Protein AF-A0AAV2SII0-F1 (afdb_monomer_lite)

Secondary structure (DSSP, 8-state):
--PPP-EEEEEEESS--TT-HHHHHHHHHHHHTTEEEEEEETT----TT--TTSEEEEESSS-EEE-S-HHHHHHHHHHTT-SEEEEESSSEEEEEEHHHHHHHHHHHT-SSHHHHHHHHHH-HHHHHHTTEEE-TT-SSEEEGGG-SS-S-SSEEEEEEGGGTEEEEEETTB--SEEE--TT-HHHHHHHHHHHHHHTTSEETTTEESSS---SS---PPPSS-EEEEEEE-S--TTHHHHHHHHHTS-TTTEEEEEEE-

pLDDT: mean 81.3, std 13.92, range [39.19, 97.62]

Radius of gyration: 23.69 Å; chains: 1; bounding box: 60×50×64 Å

Foldseek 3Di:
DDDFAAEEEEEEPEVDDPDDPLQVLQVLLCVVQRYHYDYDYHFQADCPPPDQRHKYKYWDHSQKGFQHHSVLLVVVCVVLVAQWEWADDLTTMIIHGSNLLVVLCVVVVHRGPVVSSVCCVPDPVSCVVSRYYYPPVCQAEDELAPDPDPPPQQWDWDAPVVVQAIFTDRVNHGHRMYGYDPPDPVSSVVSSVCSCRSSVCATPPPGGPPDPPDPDPPVDQDPAAAEEEAEAPDDDPCVVVVVVVVVPRDPVRYDYHYDYD

Sequence (261 aa):
SHSKAQATIITCLMDWMPGRVEEQRLRASANLNNFTIKVVHGTNATLEKINDRQIVMFLPRPEGLIQGSPQLLSNALQDRKADILLVVKKITVLVGYASSIRRAMLIGKMATLPELTLTLSTDAVLRNKVRAKFDRLNAIAFAFNQFSSIDNGGLEMISVEEKDRYEVRFSGQAPVLLLADPNNAHARALLLATSDYLTGEQRPVSGCQNCQQMTDLKVSKPKELLMIAFLILAPHPFLYATVEGIMGLNNKTTHIYIYNQ

Structure (mmCIF, N/CA/C/O backbone):
data_AF-A0AAV2SII0-F1
#
_entry.id   AF-A0AAV2SII0-F1
#
loop_
_atom_site.group_PDB
_atom_site.id
_atom_site.type_symbol
_atom_site.label_atom_id
_atom_site.label_alt_id
_atom_site.label_comp_id
_atom_site.label_asym_id
_atom_site.label_entity_id
_atom_site.label_seq_id
_atom_site.pdbx_PDB_ins_code
_atom_site.Cartn_x
_atom_site.Cartn_y
_atom_site.Cartn_z
_atom_site.occupancy
_atom_site.B_iso_or_equiv
_atom_site.auth_seq_id
_atom_site.auth_comp_id
_atom_site.auth_asym_id
_atom_site.auth_atom_id
_atom_site.pdbx_PDB_model_num
ATOM 1 N N . SER A 1 1 ? -13.080 26.774 4.691 1.00 39.19 1 SER A N 1
ATOM 2 C CA . SER A 1 1 ? -11.846 26.152 4.174 1.00 39.19 1 SER A CA 1
ATOM 3 C C . SER A 1 1 ? -11.780 24.717 4.682 1.00 39.19 1 SER 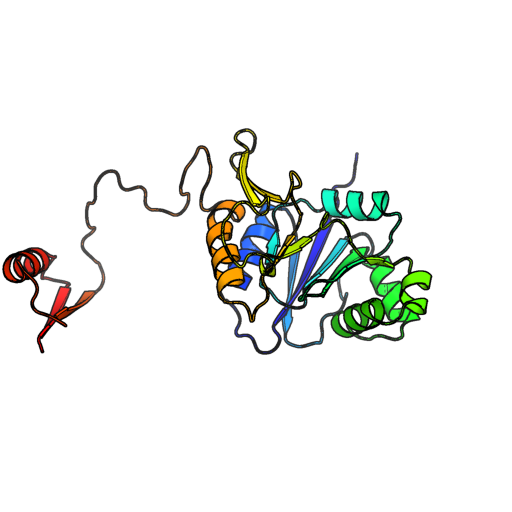A C 1
ATOM 5 O O . SER A 1 1 ? -11.778 24.500 5.887 1.00 39.19 1 SER A O 1
ATOM 7 N N . HIS A 1 2 ? -11.818 23.713 3.802 1.00 41.94 2 HIS A N 1
ATOM 8 C CA . HIS A 1 2 ? -11.664 22.322 4.239 1.00 41.94 2 HIS A CA 1
ATOM 9 C C . HIS A 1 2 ? -10.182 22.051 4.507 1.00 41.94 2 HIS A C 1
ATOM 11 O O . HIS A 1 2 ? -9.357 22.125 3.598 1.00 41.94 2 HIS A O 1
ATOM 17 N N . SER A 1 3 ? -9.840 21.790 5.769 1.00 51.78 3 SER A N 1
ATOM 18 C CA . SER A 1 3 ? -8.523 21.283 6.157 1.00 51.78 3 SER A CA 1
ATOM 19 C C . SER A 1 3 ? -8.213 20.042 5.320 1.00 51.78 3 SER A C 1
ATOM 21 O O . SER A 1 3 ? -8.925 19.047 5.441 1.00 51.78 3 SER A O 1
ATOM 23 N N . LYS A 1 4 ? -7.167 20.085 4.484 1.00 73.44 4 LYS A N 1
ATOM 24 C CA . LYS A 1 4 ? -6.707 18.909 3.730 1.00 73.44 4 LYS A CA 1
ATOM 25 C C . LYS A 1 4 ? -6.423 17.770 4.716 1.00 73.44 4 LYS A C 1
ATOM 27 O O . LYS A 1 4 ? -5.704 17.979 5.694 1.00 73.44 4 LYS A O 1
ATOM 32 N N . ALA A 1 5 ? -7.002 16.592 4.483 1.00 77.94 5 ALA A N 1
ATOM 33 C CA . ALA A 1 5 ? -6.701 15.409 5.280 1.00 77.94 5 ALA A CA 1
ATOM 34 C C . ALA A 1 5 ? -5.200 15.090 5.177 1.00 77.94 5 ALA A C 1
ATOM 36 O O . ALA A 1 5 ? -4.640 15.064 4.083 1.00 77.94 5 ALA A O 1
ATOM 37 N N . GLN A 1 6 ? -4.553 14.864 6.318 1.00 90.75 6 GLN A N 1
ATOM 38 C CA . GLN A 1 6 ? -3.156 14.443 6.400 1.00 90.75 6 GLN A CA 1
ATOM 39 C C . GLN A 1 6 ? -3.105 12.971 6.797 1.00 90.75 6 GLN A C 1
ATOM 41 O O . GLN A 1 6 ? -3.840 12.555 7.700 1.00 90.75 6 GLN A O 1
ATOM 46 N N . ALA A 1 7 ? -2.227 12.200 6.155 1.00 93.25 7 ALA A N 1
ATOM 47 C CA . ALA A 1 7 ? -2.034 10.798 6.483 1.00 93.25 7 ALA A CA 1
ATOM 48 C C . ALA A 1 7 ? -0.556 10.423 6.622 1.00 93.25 7 ALA A C 1
ATOM 50 O O . ALA A 1 7 ? 0.298 10.898 5.871 1.00 93.25 7 ALA A O 1
ATOM 51 N N . THR A 1 8 ? -0.286 9.534 7.575 1.00 95.44 8 THR A N 1
ATOM 52 C CA . THR A 1 8 ? 1.035 8.966 7.838 1.00 95.44 8 THR A CA 1
ATOM 53 C C . THR A 1 8 ? 0.985 7.455 7.656 1.00 95.44 8 THR A C 1
ATOM 55 O O . THR A 1 8 ? 0.178 6.767 8.281 1.00 95.44 8 THR A O 1
ATOM 58 N N . ILE A 1 9 ? 1.871 6.931 6.821 1.00 94.81 9 ILE A N 1
ATOM 59 C CA . ILE A 1 9 ? 2.133 5.503 6.687 1.00 94.81 9 ILE A CA 1
ATOM 60 C C . ILE A 1 9 ? 3.215 5.115 7.686 1.00 94.81 9 ILE A C 1
ATOM 62 O O . ILE A 1 9 ? 4.280 5.730 7.727 1.00 94.81 9 ILE A O 1
ATOM 66 N N . ILE A 1 10 ? 2.954 4.081 8.476 1.00 93.56 10 ILE A N 1
ATOM 67 C CA . ILE A 1 10 ? 3.947 3.457 9.345 1.00 93.56 10 ILE A CA 1
ATOM 68 C C . ILE A 1 10 ? 4.191 2.059 8.805 1.00 93.56 10 ILE A C 1
ATOM 70 O O . ILE A 1 10 ? 3.259 1.259 8.770 1.00 93.56 10 ILE A O 1
ATOM 74 N N . THR A 1 11 ? 5.424 1.771 8.395 1.00 90.12 11 THR A N 1
ATOM 75 C CA . THR A 1 11 ? 5.809 0.431 7.938 1.00 90.12 11 THR A CA 1
ATOM 76 C C . THR A 1 11 ? 6.938 -0.151 8.767 1.00 90.12 11 THR A C 1
ATOM 78 O O . THR A 1 11 ? 7.854 0.571 9.166 1.00 90.12 11 THR A O 1
ATOM 81 N N . CYS A 1 12 ? 6.874 -1.456 9.021 1.00 83.88 12 CYS A N 1
ATOM 82 C CA . CYS A 1 12 ? 7.928 -2.197 9.706 1.00 83.88 12 CYS A CA 1
ATOM 83 C C . CYS A 1 12 ? 8.929 -2.797 8.708 1.00 83.88 12 CYS A C 1
ATOM 85 O O . CYS A 1 12 ? 8.540 -3.369 7.690 1.00 83.88 12 CYS A O 1
ATOM 87 N N . LEU A 1 13 ? 10.218 -2.714 9.038 1.00 73.81 13 LEU A N 1
ATOM 88 C CA . LEU A 1 13 ? 11.281 -3.544 8.472 1.00 73.81 13 LEU A CA 1
ATOM 89 C C . LEU A 1 13 ? 11.560 -4.674 9.467 1.00 73.81 13 LEU A C 1
ATOM 91 O O . LEU A 1 13 ? 12.476 -4.585 10.287 1.00 73.81 13 LEU A O 1
ATOM 95 N N . MET A 1 14 ? 10.715 -5.703 9.458 1.00 62.97 14 MET A N 1
ATOM 96 C CA . MET A 1 14 ? 11.021 -6.953 10.155 1.00 62.97 14 MET A CA 1
ATOM 97 C C . MET A 1 14 ? 11.974 -7.764 9.274 1.00 62.97 14 MET A C 1
ATOM 99 O O . MET A 1 14 ? 11.616 -8.106 8.150 1.00 62.97 14 MET A O 1
ATOM 103 N N . ASP A 1 15 ? 13.190 -8.014 9.765 1.00 59.97 15 ASP A N 1
ATOM 104 C CA . ASP A 1 15 ? 14.211 -8.855 9.118 1.00 59.97 15 ASP A CA 1
ATOM 105 C C . ASP A 1 15 ? 14.661 -8.390 7.717 1.00 59.97 15 ASP A C 1
ATOM 107 O O . ASP A 1 15 ? 15.162 -9.177 6.914 1.00 59.97 15 ASP A O 1
ATOM 111 N N . TRP A 1 16 ? 14.476 -7.103 7.399 1.00 63.66 16 TRP A N 1
ATOM 112 C CA . TRP A 1 16 ? 14.757 -6.532 6.078 1.00 63.66 16 TRP A CA 1
ATOM 113 C C . TRP A 1 16 ? 15.856 -5.472 6.112 1.00 63.66 16 TRP A C 1
ATOM 115 O O . TRP A 1 16 ? 15.855 -4.575 6.958 1.00 63.66 16 TRP A O 1
ATOM 125 N N . MET A 1 17 ? 16.768 -5.550 5.137 1.00 57.06 17 MET A N 1
ATOM 126 C CA . MET A 1 17 ? 17.767 -4.509 4.899 1.00 57.06 17 MET A CA 1
ATOM 127 C C . MET A 1 17 ? 17.091 -3.241 4.344 1.00 57.06 17 MET A C 1
ATOM 129 O O . MET A 1 17 ? 16.276 -3.352 3.422 1.00 57.06 17 MET A O 1
ATOM 133 N N . PRO A 1 18 ? 17.425 -2.047 4.865 1.00 62.25 18 PRO A N 1
ATOM 134 C CA . PRO A 1 18 ? 16.962 -0.771 4.323 1.00 62.25 18 PRO A CA 1
ATOM 135 C C . PRO A 1 18 ? 17.283 -0.593 2.841 1.00 62.25 18 PRO A C 1
ATOM 137 O O . PRO A 1 18 ? 18.321 -1.054 2.365 1.00 62.25 18 PRO A O 1
ATOM 140 N N . GLY A 1 19 ? 16.429 0.147 2.132 1.00 63.78 19 GLY A N 1
ATOM 141 C CA . GLY A 1 19 ? 16.737 0.620 0.781 1.00 63.78 19 GLY A CA 1
ATOM 142 C C . GLY A 1 19 ? 16.419 -0.367 -0.339 1.00 63.78 19 GLY A C 1
ATOM 143 O O . GLY A 1 19 ? 16.846 -0.148 -1.470 1.00 63.78 19 GLY A O 1
ATOM 144 N N . ARG A 1 20 ? 15.644 -1.420 -0.066 1.00 77.00 20 ARG A N 1
ATOM 145 C CA . ARG A 1 20 ? 15.108 -2.291 -1.120 1.00 77.00 20 ARG A CA 1
ATOM 146 C C . ARG A 1 20 ? 14.149 -1.540 -2.037 1.00 77.00 20 ARG A C 1
ATOM 148 O O . ARG A 1 20 ? 13.494 -0.582 -1.625 1.00 77.00 20 ARG A O 1
ATOM 155 N N . VAL A 1 21 ? 14.044 -2.023 -3.273 1.00 84.50 21 VAL A N 1
ATOM 156 C CA . VAL A 1 21 ? 13.219 -1.408 -4.319 1.00 84.50 21 VAL A CA 1
ATOM 157 C C . VAL A 1 21 ? 11.784 -1.213 -3.832 1.00 84.50 21 VAL A C 1
ATOM 159 O O . VAL A 1 21 ? 11.247 -0.126 -3.984 1.00 84.50 21 VAL A O 1
ATOM 162 N N . GLU A 1 22 ? 11.182 -2.188 -3.152 1.00 85.81 22 GLU A N 1
ATOM 163 C CA . GLU A 1 22 ? 9.800 -2.083 -2.665 1.00 85.81 22 GLU A CA 1
ATOM 164 C C . GLU A 1 22 ? 9.597 -0.922 -1.671 1.00 85.81 22 GLU A C 1
ATOM 166 O O . GLU A 1 22 ? 8.632 -0.170 -1.793 1.00 85.81 22 GLU A O 1
ATOM 171 N N . GLU A 1 23 ? 10.540 -0.703 -0.746 1.00 87.56 23 GLU A N 1
ATOM 172 C CA . GLU A 1 23 ? 10.504 0.444 0.173 1.00 87.56 23 GLU A CA 1
ATOM 173 C C . GLU A 1 23 ? 10.625 1.768 -0.590 1.00 87.56 23 GLU A C 1
ATOM 175 O O . GLU A 1 23 ? 9.887 2.719 -0.320 1.00 87.56 23 GLU A O 1
ATOM 180 N N . GLN A 1 24 ? 11.541 1.835 -1.559 1.00 88.44 24 GLN A N 1
ATOM 181 C CA . GLN A 1 24 ? 11.735 3.028 -2.383 1.00 88.44 24 GLN A CA 1
ATOM 182 C C . GLN A 1 24 ? 10.482 3.347 -3.209 1.00 88.44 24 GLN A C 1
ATOM 184 O O . GLN A 1 24 ? 10.067 4.505 -3.265 1.00 88.44 24 GLN A O 1
ATOM 189 N N . ARG A 1 25 ? 9.829 2.330 -3.784 1.00 90.31 25 ARG A N 1
ATOM 190 C CA . ARG A 1 25 ? 8.586 2.486 -4.553 1.00 90.31 25 ARG A CA 1
ATOM 191 C C . ARG A 1 25 ? 7.404 2.893 -3.671 1.00 90.31 25 ARG A C 1
ATOM 193 O O . ARG A 1 25 ? 6.636 3.780 -4.054 1.00 90.31 25 ARG A O 1
ATOM 200 N N . LEU A 1 26 ? 7.290 2.338 -2.461 1.00 91.94 26 LEU A N 1
ATOM 201 C CA . LEU A 1 26 ? 6.313 2.801 -1.470 1.00 91.94 26 LEU A CA 1
ATOM 202 C C . LEU A 1 26 ? 6.555 4.276 -1.120 1.00 91.94 26 LEU A C 1
ATOM 204 O O . LEU A 1 26 ? 5.615 5.067 -1.124 1.00 91.94 26 LEU A O 1
ATOM 208 N N . ARG A 1 27 ? 7.814 4.673 -0.880 1.00 91.94 27 ARG A N 1
ATOM 209 C CA . ARG A 1 27 ? 8.187 6.072 -0.610 1.00 91.94 27 ARG A CA 1
ATOM 210 C C . ARG A 1 27 ? 7.838 7.012 -1.750 1.00 91.94 27 ARG A C 1
ATOM 212 O O . ARG A 1 27 ? 7.200 8.035 -1.508 1.00 91.94 27 ARG A O 1
ATOM 219 N N . ALA A 1 28 ? 8.221 6.663 -2.971 1.00 90.38 28 ALA A N 1
ATOM 220 C CA . ALA A 1 28 ? 7.950 7.475 -4.149 1.00 90.38 28 ALA A CA 1
ATOM 221 C C . ALA A 1 28 ? 6.438 7.658 -4.371 1.00 90.38 28 ALA A C 1
ATOM 223 O O . ALA A 1 28 ? 5.962 8.789 -4.473 1.00 90.38 28 ALA A O 1
ATOM 224 N N . SER A 1 29 ? 5.671 6.563 -4.350 1.00 93.25 29 SER A N 1
ATOM 225 C CA . SER A 1 29 ? 4.218 6.600 -4.565 1.00 93.25 29 SER A CA 1
ATOM 226 C C . SER A 1 29 ? 3.464 7.331 -3.443 1.00 93.25 29 SER A C 1
ATOM 228 O O . SER A 1 29 ? 2.546 8.110 -3.704 1.00 93.25 29 SER A O 1
ATOM 230 N N . ALA A 1 30 ? 3.879 7.167 -2.186 1.00 93.31 30 ALA A N 1
ATOM 231 C CA . ALA A 1 30 ? 3.311 7.888 -1.049 1.00 93.31 30 ALA A CA 1
ATOM 232 C C . ALA A 1 30 ? 3.596 9.395 -1.100 1.00 93.31 30 ALA A C 1
ATOM 234 O O . ALA A 1 30 ? 2.678 10.190 -0.886 1.00 93.31 30 ALA A O 1
ATOM 235 N N . ASN A 1 31 ? 4.831 9.791 -1.424 1.00 91.38 31 ASN A N 1
ATOM 236 C CA . ASN A 1 31 ? 5.202 11.198 -1.566 1.00 91.38 31 ASN A CA 1
ATOM 237 C C . ASN A 1 31 ? 4.385 11.869 -2.678 1.00 91.38 31 ASN A C 1
ATOM 239 O O . ASN A 1 31 ? 3.827 12.945 -2.458 1.00 91.38 31 ASN A O 1
ATOM 243 N N . LEU A 1 32 ? 4.240 11.201 -3.830 1.00 89.75 32 LEU A N 1
ATOM 244 C CA . LEU A 1 32 ? 3.413 11.682 -4.943 1.00 89.75 32 LEU A CA 1
ATOM 245 C C . LEU A 1 32 ? 1.950 11.911 -4.521 1.00 89.75 32 LEU A C 1
ATOM 247 O O . LEU A 1 32 ? 1.297 12.842 -4.988 1.00 89.75 32 LEU A O 1
ATOM 251 N N . ASN A 1 33 ? 1.447 11.094 -3.593 1.00 90.69 33 ASN A N 1
ATOM 252 C CA . ASN A 1 33 ? 0.071 11.145 -3.104 1.00 90.69 33 ASN A CA 1
ATOM 253 C C . ASN A 1 33 ? -0.099 11.881 -1.759 1.00 90.69 33 ASN A C 1
ATOM 255 O O . ASN A 1 33 ? -1.168 11.803 -1.154 1.00 90.69 33 ASN A O 1
ATOM 259 N N . ASN A 1 34 ? 0.896 12.664 -1.321 1.00 92.62 34 ASN A N 1
ATOM 260 C CA . ASN A 1 34 ? 0.868 13.484 -0.098 1.00 92.62 34 ASN A CA 1
ATOM 261 C C . ASN A 1 34 ? 0.723 12.693 1.217 1.00 92.62 34 ASN A C 1
ATOM 263 O O . ASN A 1 34 ? 0.038 13.131 2.148 1.00 92.62 34 ASN A O 1
ATOM 267 N N . PHE A 1 35 ? 1.372 11.535 1.306 1.00 93.69 35 PHE A N 1
ATOM 268 C CA . PHE A 1 35 ? 1.530 10.784 2.550 1.00 93.69 35 PHE A CA 1
ATOM 269 C C . PHE A 1 35 ? 2.916 11.016 3.151 1.00 93.69 35 PHE A C 1
ATOM 271 O O . PHE A 1 35 ? 3.917 11.038 2.440 1.00 93.69 35 PHE A O 1
ATOM 278 N N . THR A 1 36 ? 2.986 11.099 4.477 1.00 94.00 36 THR A N 1
ATOM 279 C CA . THR A 1 36 ? 4.259 11.012 5.206 1.00 94.00 36 THR A CA 1
ATOM 280 C C . THR A 1 36 ? 4.571 9.546 5.488 1.00 94.00 36 THR A C 1
ATOM 282 O O . THR A 1 36 ? 3.695 8.824 5.953 1.00 94.00 36 THR A O 1
ATOM 285 N N . ILE A 1 37 ? 5.808 9.088 5.280 1.00 91.81 37 ILE A N 1
ATOM 286 C CA . ILE A 1 37 ? 6.226 7.726 5.655 1.00 91.81 37 ILE A CA 1
ATOM 287 C C . ILE A 1 37 ? 7.156 7.743 6.863 1.00 91.81 37 ILE A C 1
ATOM 289 O O . ILE A 1 37 ? 8.184 8.420 6.871 1.00 91.81 37 ILE A O 1
ATOM 293 N N . LYS A 1 38 ? 6.828 6.906 7.847 1.00 91.44 38 LYS A N 1
ATOM 294 C CA . LYS A 1 38 ? 7.684 6.534 8.971 1.00 91.44 38 LYS A CA 1
ATOM 295 C C . LYS A 1 38 ? 8.035 5.053 8.841 1.00 91.44 38 LYS A C 1
ATOM 297 O O . LYS A 1 38 ? 7.168 4.190 8.943 1.00 91.44 38 LYS A O 1
ATOM 302 N N . VAL A 1 39 ? 9.312 4.763 8.630 1.00 87.06 39 VAL A N 1
ATOM 303 C CA . VAL A 1 39 ? 9.822 3.388 8.634 1.00 87.06 39 VAL A CA 1
ATOM 304 C C . VAL A 1 39 ? 10.352 3.071 10.025 1.00 87.06 39 VAL A C 1
ATOM 306 O O . VAL A 1 39 ? 11.094 3.866 10.601 1.00 87.06 39 VAL A O 1
ATOM 309 N N . VAL A 1 40 ? 9.929 1.939 10.580 1.00 87.62 40 VAL A N 1
ATOM 310 C CA . VAL A 1 40 ? 10.320 1.470 11.913 1.00 87.62 40 VAL A CA 1
ATOM 311 C C . VAL A 1 40 ? 11.035 0.133 11.778 1.00 87.62 40 VAL A C 1
ATOM 313 O O . VAL A 1 40 ? 10.601 -0.737 11.029 1.00 87.62 40 VAL A O 1
ATOM 316 N N . HIS A 1 41 ? 12.127 -0.045 12.513 1.00 78.12 41 HIS A N 1
ATOM 317 C CA . HIS A 1 41 ? 12.851 -1.311 12.552 1.00 78.12 41 HIS A CA 1
ATOM 318 C C . HIS A 1 41 ? 12.235 -2.262 13.581 1.00 78.12 41 HIS A C 1
ATOM 320 O O . HIS A 1 41 ? 11.939 -1.861 14.710 1.00 78.12 41 HIS A O 1
ATOM 326 N N . GLY A 1 42 ? 12.053 -3.525 13.187 1.00 76.31 42 GLY A N 1
ATOM 327 C CA . GLY A 1 42 ? 11.458 -4.554 14.039 1.00 76.31 42 GLY A CA 1
ATOM 328 C C . GLY A 1 42 ? 9.966 -4.339 14.319 1.00 76.31 42 GLY A C 1
ATOM 329 O O . GLY A 1 42 ? 9.234 -3.749 13.523 1.00 76.31 42 GLY A O 1
ATOM 330 N N . THR A 1 43 ? 9.506 -4.839 15.466 1.00 77.69 43 THR A N 1
ATOM 331 C CA . THR A 1 43 ? 8.085 -4.865 15.866 1.00 77.69 43 THR A CA 1
ATOM 332 C C . THR A 1 43 ? 7.639 -3.639 16.670 1.00 77.69 43 THR A C 1
ATOM 334 O O . THR A 1 43 ? 6.477 -3.539 17.055 1.00 77.69 43 THR A O 1
ATOM 337 N N . ASN A 1 44 ? 8.521 -2.664 16.898 1.00 84.12 44 ASN A N 1
ATOM 338 C CA . ASN A 1 44 ? 8.288 -1.541 17.816 1.00 84.12 44 ASN A CA 1
ATOM 339 C C . ASN A 1 44 ? 7.542 -0.358 17.170 1.00 84.12 44 ASN A C 1
ATOM 341 O O . ASN A 1 44 ? 7.778 0.802 17.507 1.00 84.12 44 ASN A O 1
ATOM 345 N N . ALA A 1 45 ? 6.660 -0.615 16.203 1.00 88.00 45 ALA A N 1
ATOM 346 C CA . ALA A 1 45 ? 5.892 0.449 15.566 1.00 88.00 45 ALA A CA 1
ATOM 347 C C . ALA A 1 45 ? 4.842 1.021 16.532 1.00 88.00 45 ALA A C 1
ATOM 349 O O . ALA A 1 45 ? 3.898 0.336 16.924 1.00 88.00 45 ALA A O 1
ATOM 350 N N . THR A 1 46 ? 5.001 2.299 16.883 1.00 91.12 46 THR A N 1
ATOM 351 C CA . THR A 1 46 ? 4.117 3.056 17.782 1.00 91.12 46 THR A CA 1
ATOM 352 C C . THR A 1 46 ? 3.657 4.373 17.149 1.00 91.12 46 THR A C 1
ATOM 354 O O . THR A 1 46 ? 4.204 4.849 16.148 1.00 91.12 46 THR A O 1
ATOM 357 N N . LEU A 1 47 ? 2.660 5.007 17.774 1.00 91.06 47 LEU A N 1
ATOM 358 C CA . LEU A 1 47 ? 2.108 6.303 17.358 1.00 91.06 47 LEU A CA 1
ATOM 359 C C . LEU A 1 47 ? 2.864 7.515 17.923 1.00 91.06 47 LEU A C 1
ATOM 361 O O . LEU A 1 47 ? 2.344 8.632 17.922 1.00 91.06 47 LEU A O 1
ATOM 365 N N . GLU A 1 48 ? 4.076 7.346 18.446 1.00 88.06 48 GLU A N 1
ATOM 366 C CA . GLU A 1 48 ? 4.848 8.475 18.971 1.00 88.06 48 GLU A CA 1
ATOM 367 C C . GLU A 1 48 ? 5.059 9.567 17.914 1.00 88.06 48 GLU A C 1
ATOM 369 O O . GLU A 1 48 ? 5.451 9.280 16.776 1.00 88.06 48 GLU A O 1
ATOM 374 N N . LYS A 1 49 ? 4.826 10.822 18.328 1.00 86.69 49 LYS A N 1
ATOM 375 C CA . LYS A 1 49 ? 4.963 12.046 17.517 1.00 86.69 49 LYS A CA 1
ATOM 376 C C . LYS A 1 49 ? 4.002 12.154 16.320 1.00 86.69 49 LYS A C 1
ATOM 378 O O . LYS A 1 49 ? 4.259 12.924 15.402 1.00 86.69 49 LYS A O 1
ATOM 383 N N . ILE A 1 50 ? 2.887 11.420 16.334 1.00 90.75 50 ILE A N 1
ATOM 384 C CA . ILE A 1 50 ? 1.81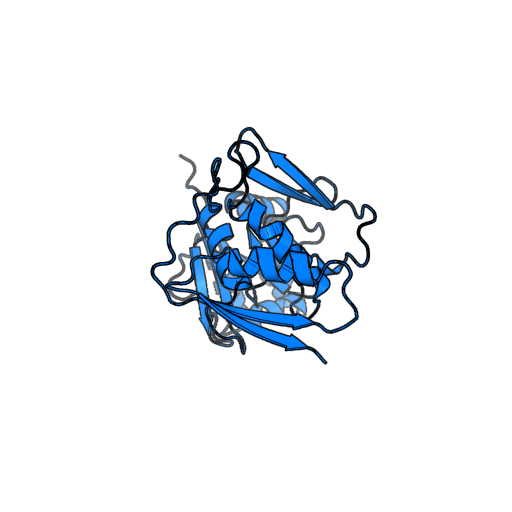8 11.531 15.328 1.00 90.75 50 ILE A CA 1
ATOM 385 C C . ILE A 1 50 ? 0.634 12.304 15.910 1.00 90.75 50 ILE A C 1
ATOM 387 O O . ILE A 1 50 ? 0.169 11.991 17.009 1.00 90.75 50 ILE A O 1
ATOM 391 N N . ASN A 1 51 ? 0.149 13.308 15.177 1.00 92.88 51 ASN A N 1
ATOM 392 C CA . ASN A 1 51 ? -0.978 14.136 15.606 1.00 92.88 51 ASN A CA 1
ATOM 393 C C . ASN A 1 51 ? -2.285 13.328 15.579 1.00 92.88 51 ASN A C 1
ATOM 395 O O . ASN A 1 51 ? -2.582 12.644 14.604 1.00 92.88 51 ASN A O 1
ATOM 399 N N . ASP A 1 52 ? -3.094 13.467 16.625 1.00 91.06 52 ASP A N 1
ATOM 400 C CA . ASP A 1 52 ? -4.347 12.739 16.840 1.00 91.06 52 ASP A CA 1
ATOM 401 C C . ASP A 1 52 ? -5.402 12.888 15.730 1.00 91.06 52 ASP A C 1
ATOM 403 O O . ASP A 1 52 ? -6.267 12.014 15.591 1.00 91.06 52 ASP A O 1
ATOM 407 N N . ARG A 1 53 ? -5.333 13.968 14.939 1.00 88.62 53 ARG A N 1
ATOM 408 C CA . ARG A 1 53 ? -6.223 14.226 13.792 1.00 88.62 53 ARG A CA 1
ATOM 409 C C . ARG A 1 53 ? -5.741 13.597 12.482 1.00 88.62 53 ARG A C 1
ATOM 411 O O . ARG A 1 53 ? -6.500 13.580 11.516 1.00 88.62 53 ARG A O 1
ATOM 418 N N . GLN A 1 54 ? -4.500 13.115 12.421 1.00 93.88 54 GLN A N 1
ATOM 419 C CA . GLN A 1 54 ? -3.962 12.479 11.219 1.00 93.88 54 GLN A CA 1
ATOM 420 C C . GLN A 1 54 ? -4.534 11.072 11.050 1.00 93.88 54 GLN A C 1
ATOM 422 O O . GLN A 1 54 ? -4.756 10.348 12.024 1.00 93.88 54 GLN A O 1
ATOM 427 N N . ILE A 1 55 ? -4.745 10.680 9.797 1.00 96.06 55 ILE A N 1
ATOM 428 C CA . ILE A 1 55 ? -5.024 9.289 9.450 1.00 96.06 55 ILE A CA 1
ATOM 429 C C . ILE A 1 55 ? -3.701 8.529 9.498 1.00 96.06 55 ILE A C 1
ATOM 431 O O . ILE A 1 55 ? -2.681 8.995 8.999 1.00 96.06 55 ILE A O 1
ATOM 435 N N . VAL A 1 56 ? -3.706 7.351 10.095 1.00 96.88 56 VAL A N 1
ATOM 436 C CA . VAL A 1 56 ? -2.560 6.453 10.129 1.00 96.88 56 VAL A CA 1
ATOM 437 C C . VAL A 1 56 ? -2.909 5.203 9.353 1.00 96.88 56 VAL A C 1
ATOM 439 O O . VAL A 1 56 ? -3.972 4.621 9.558 1.00 96.88 56 VAL A O 1
ATOM 442 N N . MET A 1 57 ? -1.997 4.798 8.477 1.00 95.88 57 MET A N 1
ATOM 443 C CA . MET A 1 57 ? -2.011 3.507 7.806 1.00 95.88 57 MET A CA 1
ATOM 444 C C . MET A 1 57 ? -0.807 2.711 8.300 1.00 95.88 57 MET A C 1
ATOM 446 O O . MET A 1 57 ? 0.335 3.062 8.014 1.00 95.88 57 MET A O 1
ATOM 450 N N . PHE A 1 58 ? -1.052 1.657 9.066 1.00 95.06 58 PHE A N 1
ATOM 451 C CA . PHE A 1 58 ? -0.019 0.717 9.464 1.00 95.06 58 PHE A CA 1
ATOM 452 C C . PHE A 1 58 ? 0.065 -0.417 8.441 1.00 95.06 58 PHE A C 1
ATOM 454 O O . PHE A 1 58 ? -0.888 -1.186 8.283 1.00 95.06 58 PHE A O 1
ATOM 461 N N . LEU A 1 59 ? 1.215 -0.516 7.774 1.00 91.56 59 LEU A N 1
ATOM 462 C CA . LEU A 1 59 ? 1.579 -1.655 6.943 1.00 91.56 59 LEU A CA 1
ATOM 463 C C . LEU A 1 59 ? 2.615 -2.503 7.688 1.00 91.56 59 LEU A C 1
ATOM 465 O O . LEU A 1 59 ? 3.662 -1.994 8.075 1.00 91.56 59 LEU A O 1
ATOM 469 N N . PRO A 1 60 ? 2.395 -3.810 7.872 1.00 86.19 60 PRO A N 1
ATOM 470 C CA . PRO A 1 60 ? 3.388 -4.649 8.533 1.00 86.19 60 PRO A CA 1
ATOM 471 C C . PRO A 1 60 ? 4.661 -4.838 7.692 1.00 86.19 60 PRO A C 1
ATOM 473 O O . PRO A 1 60 ? 5.668 -5.279 8.238 1.00 86.19 60 PRO A O 1
ATOM 476 N N . ARG A 1 61 ? 4.624 -4.533 6.385 1.00 83.88 61 ARG A N 1
ATOM 477 C CA . ARG A 1 61 ? 5.749 -4.661 5.450 1.00 83.88 61 ARG A CA 1
ATOM 478 C C . ARG A 1 61 ? 5.679 -3.620 4.315 1.00 83.88 61 ARG A C 1
ATOM 480 O O . ARG A 1 61 ? 4.581 -3.118 4.056 1.00 83.88 61 ARG A O 1
ATOM 487 N N . PRO A 1 62 ? 6.803 -3.300 3.639 1.00 84.12 62 PRO A N 1
ATOM 488 C CA . PRO A 1 62 ? 6.860 -2.218 2.657 1.00 84.12 62 PRO A CA 1
ATOM 489 C C . PRO A 1 62 ? 6.320 -2.571 1.260 1.00 84.12 62 PRO A C 1
ATOM 491 O O . PRO A 1 62 ? 6.287 -1.682 0.415 1.00 84.12 62 PRO A O 1
ATOM 494 N N . GLU A 1 63 ? 5.906 -3.813 0.980 1.00 86.00 63 GLU A N 1
ATOM 495 C CA . GLU A 1 63 ? 5.373 -4.241 -0.328 1.00 86.00 63 GLU A CA 1
ATOM 496 C C . GLU A 1 63 ? 3.960 -3.704 -0.600 1.00 86.00 63 GLU A C 1
ATOM 498 O O . GLU A 1 63 ? 2.974 -4.446 -0.705 1.00 86.00 63 GLU A O 1
ATOM 503 N N . GLY A 1 64 ? 3.875 -2.386 -0.750 1.00 90.31 64 GLY A N 1
ATOM 504 C CA . GLY A 1 64 ? 2.684 -1.705 -1.211 1.00 90.31 64 GLY A CA 1
ATOM 505 C C . GLY A 1 64 ? 2.979 -0.461 -2.039 1.00 90.31 64 GLY A C 1
ATOM 506 O O . GLY A 1 64 ? 4.080 0.086 -2.015 1.00 90.31 64 GLY A O 1
ATOM 507 N N . LEU A 1 65 ? 1.968 -0.013 -2.777 1.00 93.25 65 LEU A N 1
ATOM 508 C CA . LEU A 1 65 ? 1.991 1.226 -3.553 1.00 93.25 65 LEU A CA 1
ATOM 509 C C . LEU A 1 65 ? 0.769 2.064 -3.223 1.00 93.25 65 LEU A C 1
ATOM 511 O O . LEU A 1 65 ? -0.344 1.543 -3.133 1.00 93.25 65 LEU A O 1
ATOM 515 N N . ILE A 1 66 ? 0.971 3.369 -3.090 1.00 94.31 66 ILE A N 1
ATOM 516 C CA . ILE A 1 66 ? -0.113 4.322 -2.872 1.00 94.31 66 ILE A CA 1
ATOM 517 C C . ILE A 1 66 ? -0.497 4.951 -4.207 1.00 94.31 66 ILE A C 1
ATOM 519 O O . ILE A 1 66 ? 0.351 5.523 -4.881 1.00 94.31 66 ILE A O 1
ATOM 523 N N . GLN A 1 67 ? -1.775 4.893 -4.571 1.00 92.69 67 GLN A N 1
ATOM 524 C CA . GLN A 1 67 ? -2.306 5.608 -5.745 1.00 92.69 67 GLN A CA 1
ATOM 525 C C . GLN A 1 67 ? -3.447 6.578 -5.408 1.00 92.69 67 GLN A C 1
ATOM 527 O O . GLN A 1 67 ? -3.782 7.468 -6.194 1.00 92.69 67 GLN A O 1
ATOM 532 N N . GLY A 1 68 ? -4.077 6.396 -4.244 1.00 90.81 68 GLY A N 1
ATOM 533 C CA . GLY A 1 68 ? -5.158 7.252 -3.766 1.00 90.81 68 GLY A CA 1
ATOM 534 C C . GLY A 1 68 ? -4.668 8.337 -2.813 1.00 90.81 68 GLY A C 1
ATOM 535 O O . GLY A 1 68 ? -3.562 8.270 -2.291 1.00 90.81 68 GLY A O 1
ATOM 536 N N . SER A 1 69 ? -5.518 9.327 -2.542 1.00 91.50 69 SER A N 1
ATOM 537 C CA . SER A 1 69 ? -5.205 10.424 -1.621 1.00 91.50 69 SER A CA 1
ATOM 538 C C . SER A 1 69 ? -5.641 10.129 -0.175 1.00 91.50 69 SER A C 1
ATOM 540 O O . SER A 1 69 ? -6.550 9.321 0.048 1.00 91.50 69 SER A O 1
ATOM 542 N N . PRO A 1 70 ? -5.096 10.848 0.827 1.00 94.25 70 PRO A N 1
ATOM 543 C CA . PRO A 1 70 ? -5.568 10.780 2.213 1.00 94.25 70 PRO A CA 1
ATOM 544 C C . PRO A 1 70 ? -7.068 11.063 2.366 1.00 94.25 70 PRO A C 1
ATOM 546 O O . PRO A 1 70 ? -7.724 10.530 3.261 1.00 94.25 70 PRO A O 1
ATOM 549 N N . GLN A 1 71 ? -7.632 11.884 1.474 1.00 93.12 71 GLN A N 1
ATOM 550 C CA . GLN A 1 71 ? -9.053 12.210 1.494 1.00 93.12 71 GLN A CA 1
ATOM 551 C C . GLN A 1 71 ? -9.923 10.983 1.201 1.00 93.12 71 GLN A C 1
ATOM 553 O O . GLN A 1 71 ? -10.952 10.809 1.847 1.00 93.12 71 GLN A O 1
ATOM 558 N N . LEU A 1 72 ? -9.494 10.103 0.289 1.00 92.06 72 LEU A N 1
ATOM 559 C CA . LEU A 1 72 ? -10.214 8.860 -0.004 1.00 92.06 72 LEU A CA 1
ATOM 560 C C . LEU A 1 72 ? -10.256 7.932 1.218 1.00 92.06 72 LEU A C 1
ATOM 562 O O . LEU A 1 72 ? -11.287 7.317 1.476 1.00 92.06 72 LEU A O 1
ATOM 566 N N . LEU A 1 73 ? -9.187 7.893 2.023 1.00 93.00 73 LEU A N 1
ATOM 567 C CA . LEU A 1 73 ? -9.181 7.155 3.293 1.00 93.00 73 LEU A CA 1
ATOM 568 C C . LEU A 1 73 ? -10.162 7.754 4.305 1.00 93.00 73 LEU A C 1
ATOM 570 O O . LEU A 1 73 ? -10.882 7.015 4.974 1.00 93.00 73 LEU A O 1
ATOM 574 N N . SER A 1 74 ? -10.209 9.087 4.405 1.00 93.31 74 SER A N 1
ATOM 575 C CA . SER A 1 74 ? -11.157 9.779 5.287 1.00 93.31 74 SER A CA 1
ATOM 576 C C . SER A 1 74 ? -12.602 9.481 4.893 1.00 93.31 74 SER A C 1
ATOM 578 O O . SER A 1 74 ? -13.418 9.172 5.760 1.00 93.31 74 SER A O 1
ATOM 580 N N . ASN A 1 75 ? -12.910 9.545 3.596 1.00 92.19 75 ASN A N 1
ATOM 581 C CA . ASN A 1 75 ? -14.240 9.241 3.077 1.00 92.19 75 ASN A CA 1
ATOM 582 C C . ASN A 1 75 ? -14.598 7.777 3.364 1.00 92.19 75 ASN A C 1
ATOM 584 O O . ASN A 1 75 ? -15.654 7.507 3.921 1.00 92.19 75 ASN A O 1
ATOM 588 N N . ALA A 1 76 ? -13.674 6.839 3.127 1.00 90.50 76 ALA A N 1
ATOM 589 C CA . ALA A 1 76 ? -13.903 5.428 3.422 1.00 90.50 76 ALA A CA 1
ATOM 590 C C . ALA A 1 76 ? -14.186 5.164 4.916 1.00 90.50 76 ALA A C 1
ATOM 592 O O . ALA A 1 76 ? -15.077 4.378 5.240 1.00 90.50 76 ALA A O 1
ATOM 593 N N . LEU A 1 77 ? -13.486 5.827 5.844 1.00 91.94 77 LEU A N 1
ATOM 594 C CA . LEU A 1 77 ? -13.779 5.730 7.284 1.00 91.94 77 LEU A CA 1
ATOM 595 C C . LEU A 1 77 ? -15.196 6.241 7.609 1.00 91.94 77 LEU A C 1
ATOM 597 O O . LEU A 1 77 ? -15.953 5.576 8.328 1.00 91.94 77 LEU A O 1
ATOM 601 N N . GLN A 1 78 ? -15.578 7.382 7.030 1.00 92.12 78 GLN A N 1
ATOM 602 C CA . GLN A 1 78 ? -16.890 8.006 7.223 1.00 92.12 78 GLN A CA 1
ATOM 603 C C . GLN A 1 78 ? -18.029 7.161 6.642 1.00 92.12 78 GLN A C 1
ATOM 605 O O . GLN A 1 78 ? -18.970 6.829 7.369 1.00 92.12 78 GLN A O 1
ATOM 610 N N . ASP A 1 79 ? -17.911 6.731 5.387 1.00 91.00 79 ASP A N 1
ATOM 611 C CA . ASP A 1 79 ? -18.914 5.928 4.677 1.00 91.00 79 ASP A CA 1
ATOM 612 C C . ASP A 1 79 ? -19.179 4.602 5.398 1.00 91.00 79 ASP A C 1
ATOM 614 O O . ASP A 1 79 ? -20.312 4.127 5.510 1.00 91.00 79 ASP A O 1
ATOM 618 N N . ARG A 1 80 ? -18.126 4.006 5.970 1.00 89.12 80 ARG A N 1
ATOM 619 C CA . ARG A 1 80 ? -18.231 2.768 6.751 1.00 89.12 80 ARG A CA 1
ATOM 620 C C . ARG A 1 80 ? -18.691 2.994 8.183 1.00 89.12 80 ARG A C 1
ATOM 622 O O . ARG A 1 80 ? -18.922 2.007 8.893 1.00 89.12 80 ARG A O 1
ATOM 629 N N . LYS A 1 81 ? -18.839 4.245 8.628 1.00 92.38 81 LYS A N 1
ATOM 630 C CA . LYS A 1 81 ? -19.094 4.616 10.030 1.00 92.38 81 LYS A CA 1
ATOM 631 C C . LYS A 1 81 ? -18.112 3.915 10.980 1.00 92.38 81 LYS A C 1
ATOM 633 O O . LYS A 1 81 ? -18.529 3.411 12.031 1.00 92.38 81 LYS A O 1
ATOM 638 N N . ALA A 1 82 ? -16.849 3.813 10.571 1.00 93.25 82 ALA A N 1
ATOM 639 C CA . ALA A 1 82 ? -15.788 3.102 11.273 1.00 93.25 82 ALA A CA 1
ATOM 640 C C . ALA A 1 82 ? -14.716 4.087 11.742 1.00 93.25 82 ALA A C 1
ATOM 642 O O . ALA A 1 82 ? -14.359 5.008 11.014 1.00 93.25 82 ALA A O 1
ATOM 643 N N . ASP A 1 83 ? -14.182 3.860 12.939 1.00 94.62 83 ASP A N 1
ATOM 644 C CA . ASP A 1 83 ? -13.076 4.673 13.462 1.00 94.62 83 ASP A CA 1
ATOM 645 C C . ASP A 1 83 ? -11.712 4.080 13.062 1.00 94.62 83 ASP A C 1
ATOM 647 O O . ASP A 1 83 ? -10.706 4.792 12.997 1.00 94.62 83 ASP A O 1
ATOM 65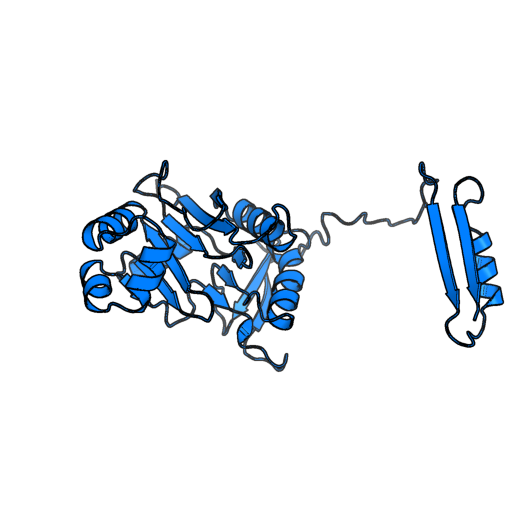1 N N . ILE A 1 84 ? -11.700 2.772 12.772 1.00 96.06 84 ILE A N 1
ATOM 652 C CA . ILE A 1 84 ? -10.567 1.994 12.268 1.00 96.06 84 ILE A CA 1
ATOM 653 C C . ILE A 1 84 ? -11.091 1.012 11.208 1.00 96.06 84 ILE A C 1
ATOM 655 O O . ILE A 1 84 ? -12.127 0.367 11.386 1.00 96.06 84 ILE A O 1
ATOM 659 N N . LEU A 1 85 ? -10.364 0.862 10.111 1.00 94.75 85 LEU A N 1
ATOM 660 C CA . LEU A 1 85 ? -10.580 -0.135 9.078 1.00 94.75 85 LEU A CA 1
ATOM 661 C C . LEU A 1 85 ? -9.415 -1.121 9.048 1.00 94.75 85 LEU A C 1
ATOM 663 O O . LEU A 1 85 ? -8.249 -0.741 9.111 1.00 94.75 85 LEU A O 1
ATOM 667 N N . LEU A 1 86 ? -9.757 -2.400 8.961 1.00 92.75 86 LEU A N 1
ATOM 668 C CA . LEU A 1 86 ? -8.826 -3.510 8.834 1.00 92.75 86 LEU A CA 1
ATOM 669 C C . LEU A 1 86 ? -8.990 -4.110 7.447 1.00 92.75 86 LEU A C 1
ATOM 671 O O . LEU A 1 86 ? -10.045 -4.657 7.113 1.00 92.75 86 LEU A O 1
ATOM 675 N N . VAL A 1 87 ? -7.943 -4.043 6.643 1.00 85.62 87 VAL A N 1
ATOM 676 C CA . VAL A 1 87 ? -7.885 -4.767 5.379 1.00 85.62 87 VAL A CA 1
ATOM 677 C C . VAL A 1 87 ? -7.314 -6.139 5.703 1.00 85.62 87 VAL A C 1
ATOM 679 O O . VAL A 1 87 ? -6.115 -6.263 5.927 1.00 85.62 87 VAL A O 1
ATOM 682 N N . VAL A 1 88 ? -8.162 -7.166 5.763 1.00 70.31 88 VAL A N 1
ATOM 683 C CA . VAL A 1 88 ? -7.709 -8.546 5.997 1.00 70.31 88 VAL A CA 1
ATOM 684 C C . VAL A 1 88 ? -7.532 -9.246 4.660 1.00 70.31 88 VAL A C 1
ATOM 686 O O . VAL A 1 88 ? -8.492 -9.671 4.015 1.00 70.31 88 VAL A O 1
ATOM 689 N N . LYS A 1 89 ? -6.273 -9.356 4.247 1.00 69.62 89 LYS A N 1
ATOM 690 C CA . LYS A 1 89 ? -5.812 -10.260 3.190 1.00 69.62 89 LYS A CA 1
ATOM 691 C C . LYS A 1 89 ? -4.756 -11.183 3.803 1.00 69.62 89 LYS A C 1
ATOM 693 O O . LYS A 1 89 ? -4.676 -11.316 5.018 1.00 69.62 89 LYS A O 1
ATOM 698 N N . LYS A 1 90 ? -3.892 -11.778 2.979 1.00 72.75 90 LYS A N 1
ATOM 699 C CA . LYS A 1 90 ? -2.638 -12.371 3.478 1.00 72.75 90 LYS A CA 1
ATOM 700 C C . LYS A 1 90 ? -1.750 -11.354 4.216 1.00 72.75 90 LYS A C 1
ATOM 702 O O . LYS A 1 90 ? -0.904 -11.742 5.006 1.00 72.75 90 LYS A O 1
ATOM 707 N N . ILE A 1 91 ? -1.965 -10.061 3.963 1.00 71.62 91 ILE A N 1
ATOM 708 C CA . ILE A 1 91 ? -1.362 -8.944 4.685 1.00 71.62 91 ILE A CA 1
ATOM 709 C C . ILE A 1 91 ? -2.495 -8.186 5.368 1.00 71.62 91 ILE A C 1
ATOM 711 O O . ILE A 1 91 ? -3.416 -7.726 4.689 1.00 71.62 91 ILE A O 1
ATOM 715 N N . THR A 1 92 ? -2.429 -8.063 6.693 1.00 85.44 92 THR A N 1
ATOM 716 C CA . THR A 1 92 ? -3.393 -7.265 7.453 1.00 85.44 92 THR A CA 1
ATOM 717 C C . THR A 1 92 ? -2.896 -5.832 7.557 1.00 85.44 92 THR A C 1
ATOM 719 O O . THR A 1 92 ? -1.872 -5.580 8.188 1.00 85.44 92 THR A O 1
ATOM 722 N N . VAL A 1 93 ? -3.624 -4.898 6.947 1.00 91.25 93 VAL A N 1
ATOM 723 C CA . VAL A 1 93 ? -3.351 -3.455 7.040 1.00 91.25 93 VAL A CA 1
ATOM 724 C C . VAL A 1 93 ? -4.367 -2.820 7.976 1.00 91.25 93 VAL A C 1
ATOM 726 O O . VAL A 1 93 ? -5.557 -3.136 7.918 1.00 91.25 93 VAL A O 1
ATOM 729 N N . LEU A 1 94 ? -3.901 -1.908 8.822 1.00 94.81 94 LEU A N 1
ATOM 730 C CA . LEU A 1 94 ? -4.746 -1.129 9.719 1.00 94.81 94 LEU A CA 1
ATOM 731 C C . LEU A 1 94 ? -4.768 0.327 9.256 1.00 94.81 94 LEU A C 1
ATOM 733 O O . LEU A 1 94 ? -3.720 0.923 9.034 1.00 94.81 94 LEU A O 1
ATOM 737 N N . VAL A 1 95 ? -5.957 0.912 9.130 1.00 96.00 95 VAL A N 1
ATOM 738 C CA . VAL A 1 95 ? -6.163 2.317 8.756 1.00 96.00 95 VAL A CA 1
ATOM 739 C C . VAL A 1 95 ? -7.099 2.971 9.759 1.00 96.00 95 VAL A C 1
ATOM 741 O O . VAL A 1 95 ? -8.149 2.420 10.054 1.00 96.00 95 VAL A O 1
ATOM 744 N N . GLY A 1 96 ? -6.790 4.151 10.278 1.00 96.19 96 GLY A N 1
ATOM 745 C CA . GLY A 1 96 ? -7.705 4.855 11.182 1.00 96.19 96 GLY A CA 1
ATOM 746 C C . GLY A 1 96 ? -7.156 6.191 11.644 1.00 96.19 96 GLY A C 1
ATOM 747 O O . GLY A 1 96 ? -6.006 6.521 11.370 1.00 96.19 96 GLY A O 1
ATOM 748 N N . TYR A 1 97 ? -7.960 6.974 12.357 1.00 95.56 97 TYR A N 1
ATOM 749 C CA . TYR A 1 97 ? -7.454 8.198 12.982 1.00 95.56 97 TYR A CA 1
ATOM 750 C C . TYR A 1 97 ? -6.485 7.855 14.117 1.00 95.56 97 TYR A C 1
ATOM 752 O O . TYR A 1 97 ? -6.743 6.934 14.898 1.00 95.56 97 TYR A O 1
ATOM 760 N N . ALA A 1 98 ? -5.392 8.609 14.248 1.00 95.94 98 ALA A N 1
ATOM 761 C CA . ALA A 1 98 ? -4.383 8.369 15.279 1.00 95.94 98 ALA A CA 1
ATOM 762 C C . ALA A 1 98 ? -4.991 8.341 16.695 1.00 95.94 98 ALA A C 1
ATOM 764 O O . ALA A 1 98 ? -4.680 7.439 17.470 1.00 95.94 98 ALA A O 1
ATOM 765 N N . SER A 1 99 ? -5.922 9.249 17.006 1.00 95.81 99 SER A N 1
ATOM 766 C CA . SER A 1 99 ? -6.678 9.247 18.273 1.00 95.81 99 SER A CA 1
ATOM 767 C C . SER A 1 99 ? -7.452 7.946 18.515 1.00 95.81 99 SER A C 1
ATOM 769 O O . SER A 1 99 ? -7.370 7.365 19.600 1.00 95.81 99 SER A O 1
ATOM 771 N N . SER A 1 100 ? -8.171 7.453 17.506 1.00 96.81 100 SER A N 1
ATOM 772 C CA . SER A 1 100 ? -8.931 6.201 17.582 1.00 96.81 100 SER A CA 1
ATOM 773 C C . SER A 1 100 ? -8.021 4.995 17.791 1.00 96.81 100 SER A C 1
ATOM 775 O O . SER A 1 100 ? -8.321 4.130 18.614 1.00 96.81 100 SER A O 1
ATOM 777 N N . ILE A 1 101 ? -6.881 4.959 17.100 1.00 97.62 101 ILE A N 1
ATOM 778 C CA . ILE A 1 101 ? -5.900 3.879 17.232 1.00 97.62 101 ILE A CA 1
ATOM 779 C C . ILE A 1 101 ? -5.247 3.922 18.620 1.00 97.62 101 ILE A C 1
ATOM 781 O O . ILE A 1 101 ? -5.215 2.891 19.286 1.00 97.62 101 ILE A O 1
ATOM 785 N N . ARG A 1 102 ? -4.828 5.096 19.125 1.00 96.44 102 ARG A N 1
ATOM 786 C CA . ARG A 1 102 ? -4.323 5.242 20.509 1.00 96.44 102 ARG A CA 1
ATOM 787 C C . ARG A 1 102 ? -5.342 4.746 21.530 1.00 96.44 102 ARG A C 1
ATOM 789 O O . ARG A 1 102 ? -4.992 3.995 22.438 1.00 96.44 102 ARG A O 1
ATOM 796 N N . ARG A 1 103 ? -6.610 5.137 21.374 1.00 96.56 103 ARG A N 1
ATOM 797 C CA . ARG A 1 103 ? -7.696 4.680 22.249 1.00 96.56 103 ARG A CA 1
ATOM 798 C C . ARG A 1 103 ? -7.848 3.159 22.196 1.00 96.56 103 ARG A C 1
ATOM 800 O O . ARG A 1 103 ? -8.034 2.540 23.240 1.00 96.56 103 ARG A O 1
ATOM 807 N N . ALA A 1 104 ? -7.756 2.558 21.012 1.00 96.69 104 ALA A N 1
ATOM 808 C CA . ALA A 1 104 ? -7.828 1.111 20.858 1.00 96.69 104 ALA A CA 1
ATOM 809 C C . ALA A 1 104 ? -6.641 0.395 21.522 1.00 96.69 104 ALA A C 1
ATOM 811 O O . ALA A 1 104 ? -6.865 -0.572 22.247 1.00 96.69 104 ALA A O 1
ATOM 812 N N . MET A 1 105 ? -5.418 0.917 21.368 1.00 96.62 105 MET A N 1
ATOM 813 C CA . MET A 1 105 ? -4.223 0.409 22.059 1.00 96.62 105 MET A CA 1
ATOM 814 C C . MET A 1 105 ? -4.384 0.471 23.582 1.00 96.62 105 MET A C 1
ATOM 816 O O . MET A 1 105 ? -4.114 -0.511 24.265 1.00 96.62 105 MET A O 1
ATOM 820 N N . LEU A 1 106 ? -4.898 1.585 24.116 1.00 96.25 106 LEU A N 1
ATOM 821 C CA . LEU A 1 106 ? -5.147 1.754 25.552 1.00 96.25 106 LEU A CA 1
ATOM 822 C C . LEU A 1 106 ? -6.199 0.770 26.083 1.00 96.25 106 LEU A C 1
ATOM 824 O O . LEU A 1 106 ? -5.979 0.124 27.105 1.00 96.25 106 LEU A O 1
ATOM 828 N N . ILE A 1 107 ? -7.335 0.630 25.391 1.00 95.94 107 ILE A N 1
ATOM 829 C CA . ILE A 1 107 ? -8.411 -0.289 25.799 1.00 95.94 107 ILE A CA 1
ATOM 830 C C . ILE A 1 107 ? -7.948 -1.749 25.720 1.00 95.94 107 ILE A C 1
ATOM 832 O O . ILE A 1 107 ? -8.279 -2.538 26.603 1.00 95.94 107 ILE A O 1
ATOM 836 N N . GLY A 1 108 ? -7.204 -2.096 24.668 1.00 92.88 108 GLY A N 1
ATOM 837 C CA . GLY A 1 108 ? -6.657 -3.432 24.443 1.00 92.88 108 GLY A CA 1
ATOM 838 C C . GLY A 1 108 ? -5.386 -3.738 25.239 1.00 92.88 108 GLY A C 1
ATOM 839 O O . GLY A 1 108 ? -4.927 -4.873 25.194 1.00 92.88 108 GLY A O 1
ATOM 840 N N . LYS A 1 109 ? -4.829 -2.756 25.966 1.00 96.25 109 LYS A N 1
ATOM 841 C CA . LYS A 1 109 ? -3.538 -2.842 26.674 1.00 96.25 109 LYS A CA 1
ATOM 842 C C . LYS A 1 109 ? -2.380 -3.299 25.769 1.00 96.25 109 LYS A C 1
ATOM 844 O O . LYS A 1 109 ? -1.553 -4.106 26.180 1.00 96.25 109 LYS A O 1
ATOM 849 N N . MET A 1 110 ? -2.329 -2.784 24.543 1.00 95.06 110 MET A N 1
ATOM 850 C CA . MET A 1 110 ? -1.313 -3.130 23.541 1.00 95.06 110 MET A CA 1
ATOM 851 C C . MET A 1 110 ? -0.240 -2.056 23.464 1.00 95.06 110 MET A C 1
ATOM 853 O O . MET A 1 110 ? -0.552 -0.861 23.449 1.00 95.06 110 MET A O 1
ATOM 857 N N . ALA A 1 111 ? 1.016 -2.482 23.365 1.00 91.19 111 ALA A N 1
ATOM 858 C CA . ALA A 1 111 ? 2.147 -1.566 23.287 1.00 91.19 111 ALA A CA 1
ATOM 859 C C . ALA A 1 111 ? 2.441 -1.144 21.841 1.00 91.19 111 ALA A C 1
ATOM 861 O O . ALA A 1 111 ? 2.925 -0.035 21.605 1.00 91.19 111 ALA A O 1
ATOM 862 N N . THR A 1 112 ? 2.126 -2.004 20.865 1.00 94.50 112 THR A N 1
ATOM 863 C CA . THR A 1 112 ? 2.564 -1.825 19.475 1.00 94.50 112 THR A CA 1
ATOM 864 C C . THR A 1 112 ? 1.422 -1.940 18.456 1.00 94.50 112 THR A C 1
ATOM 866 O O . THR A 1 112 ? 0.373 -2.544 18.699 1.00 94.50 112 THR A O 1
ATOM 869 N N . LEU A 1 113 ? 1.610 -1.329 17.282 1.00 94.38 113 LEU A N 1
ATOM 870 C CA . LEU A 1 113 ? 0.676 -1.422 16.154 1.00 94.38 113 LEU A CA 1
ATOM 871 C C . LEU A 1 113 ? 0.556 -2.845 15.574 1.00 94.38 113 LEU A C 1
ATOM 873 O O . LEU A 1 113 ? -0.573 -3.224 15.246 1.00 94.38 113 LEU A O 1
ATOM 877 N N . PRO A 1 114 ? 1.634 -3.656 15.467 1.00 93.06 114 PRO A N 1
ATOM 878 C CA . PRO A 1 114 ? 1.524 -5.073 15.128 1.00 93.06 114 PRO A CA 1
ATOM 879 C C . PRO A 1 114 ? 0.594 -5.846 16.072 1.00 93.06 114 PRO A C 1
ATOM 881 O O . PRO A 1 114 ? -0.322 -6.516 15.595 1.00 93.06 114 PRO A O 1
ATOM 884 N N . GLU A 1 115 ? 0.771 -5.704 17.392 1.00 93.56 115 GLU A N 1
ATOM 885 C CA . GLU A 1 115 ? -0.080 -6.359 18.402 1.00 93.56 115 GLU A CA 1
ATOM 886 C C . GLU A 1 115 ? -1.547 -5.950 18.263 1.00 93.56 115 GLU A C 1
ATOM 888 O O . GLU A 1 115 ? -2.438 -6.805 18.261 1.00 93.56 115 GLU A O 1
ATOM 893 N N . LEU A 1 116 ? -1.804 -4.647 18.102 1.00 95.44 116 LEU A N 1
ATOM 894 C CA . LEU A 1 116 ? -3.154 -4.133 17.893 1.00 95.44 116 LEU A CA 1
ATOM 895 C C . LEU A 1 116 ? -3.783 -4.700 16.624 1.00 95.44 116 LEU A C 1
ATOM 897 O O . LEU A 1 116 ? -4.927 -5.149 16.648 1.00 95.44 116 LEU A O 1
ATOM 901 N N . THR A 1 117 ? -3.047 -4.680 15.517 1.00 93.75 117 THR A N 1
ATOM 902 C CA . THR A 1 117 ? -3.542 -5.143 14.217 1.00 93.75 117 THR A CA 1
ATOM 903 C C . THR A 1 117 ? -3.900 -6.624 14.270 1.00 93.75 117 THR A C 1
ATOM 905 O O . THR A 1 117 ? -4.987 -7.009 13.830 1.00 93.75 117 THR A O 1
ATOM 908 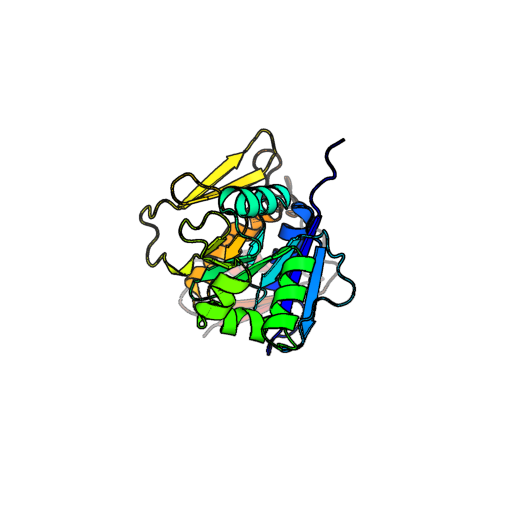N N . LEU A 1 118 ? -3.028 -7.444 14.866 1.00 92.31 118 LEU A N 1
ATOM 909 C CA . LEU A 1 118 ? -3.280 -8.866 15.072 1.00 92.31 118 LEU A CA 1
ATOM 910 C C . LEU A 1 118 ? -4.499 -9.083 15.973 1.00 92.31 118 LEU A C 1
ATOM 912 O O . LEU A 1 118 ? -5.401 -9.835 15.609 1.00 92.31 118 LEU A O 1
ATOM 916 N N . THR A 1 119 ? -4.581 -8.381 17.101 1.00 94.44 119 THR A N 1
ATOM 917 C CA . THR A 1 119 ? -5.678 -8.594 18.052 1.00 94.44 119 THR A CA 1
ATOM 918 C C . THR A 1 119 ? -7.020 -8.129 17.503 1.00 94.44 119 THR A C 1
ATOM 920 O O . THR A 1 119 ? -8.004 -8.844 17.627 1.00 94.44 119 THR A O 1
ATOM 923 N N . LEU A 1 120 ? -7.098 -6.981 16.825 1.00 94.69 120 LEU A N 1
ATOM 924 C CA . LEU A 1 120 ? -8.357 -6.535 16.216 1.00 94.69 120 LEU A CA 1
ATOM 925 C C . LEU A 1 120 ? -8.839 -7.482 15.098 1.00 94.69 120 LEU A C 1
ATOM 927 O O . LEU A 1 120 ? -10.043 -7.537 14.807 1.00 94.69 120 LEU A O 1
ATOM 931 N N . SER A 1 121 ? -7.921 -8.232 14.475 1.00 91.75 121 SER A N 1
ATOM 932 C CA . SER A 1 121 ? -8.262 -9.236 13.463 1.00 91.75 121 SER A CA 1
ATOM 933 C C . SER A 1 121 ? -8.946 -10.474 14.056 1.00 91.75 121 SER A C 1
ATOM 935 O O . SER A 1 121 ? -9.825 -11.041 13.408 1.00 91.75 121 SER A O 1
ATOM 937 N N . THR A 1 122 ? -8.627 -10.842 15.301 1.00 92.50 122 THR A N 1
ATOM 938 C CA . THR A 1 122 ? -9.130 -12.058 15.961 1.00 92.50 122 THR A CA 1
ATOM 939 C C . THR A 1 122 ? -10.195 -11.773 17.025 1.00 92.50 122 THR A C 1
ATOM 941 O O . THR A 1 122 ? -11.198 -12.482 17.094 1.00 92.50 122 THR A O 1
ATOM 944 N N . ASP A 1 123 ? -10.053 -10.702 17.804 1.00 95.00 123 ASP A N 1
ATOM 945 C CA . ASP A 1 123 ? -10.959 -10.328 18.892 1.00 95.00 123 ASP A CA 1
ATOM 946 C C . ASP A 1 123 ? -12.132 -9.471 18.386 1.00 95.00 123 ASP A C 1
ATOM 948 O O . ASP A 1 123 ? -12.024 -8.267 18.129 1.00 95.00 123 ASP A O 1
ATOM 952 N N . ALA A 1 124 ? -13.301 -10.103 18.263 1.00 94.50 124 ALA A N 1
ATOM 953 C CA . ALA A 1 124 ? -14.533 -9.431 17.862 1.00 94.50 124 ALA A CA 1
ATOM 954 C C . ALA A 1 124 ? -15.076 -8.448 18.908 1.00 94.50 124 ALA A C 1
ATOM 956 O O . ALA A 1 124 ? -15.693 -7.445 18.533 1.00 94.50 124 ALA A O 1
ATOM 957 N N . VAL A 1 125 ? -14.853 -8.715 20.196 1.00 96.31 125 VAL A N 1
ATOM 958 C CA . VAL A 1 125 ? -15.361 -7.891 21.297 1.00 96.31 125 VAL A CA 1
ATOM 959 C C . VAL A 1 125 ? -14.622 -6.562 21.312 1.00 96.31 125 VAL A C 1
ATOM 961 O O . VAL A 1 125 ? -15.258 -5.503 21.261 1.00 96.31 125 VAL A O 1
ATOM 964 N N . LEU A 1 126 ? -13.286 -6.603 21.300 1.00 95.00 126 LEU A N 1
ATOM 965 C CA . LEU A 1 126 ? -12.472 -5.393 21.227 1.00 95.00 126 LEU A CA 1
ATOM 966 C C . LEU A 1 126 ? -12.763 -4.617 19.940 1.00 95.00 126 LEU A C 1
ATOM 968 O O . LEU A 1 126 ? -12.997 -3.408 20.002 1.00 95.00 126 LEU A O 1
ATOM 972 N N . ARG A 1 127 ? -12.822 -5.306 18.792 1.00 95.50 127 ARG A N 1
ATOM 973 C CA . ARG A 1 127 ? -13.099 -4.687 17.488 1.00 95.50 127 ARG A CA 1
ATOM 974 C C . ARG A 1 127 ? -14.417 -3.905 17.489 1.00 95.50 127 ARG A C 1
ATOM 976 O O . ARG A 1 127 ? -14.439 -2.751 17.060 1.00 95.50 127 ARG A O 1
ATOM 983 N N . ASN A 1 128 ? -15.490 -4.482 18.029 1.00 94.94 128 ASN A N 1
ATOM 984 C CA . ASN A 1 128 ? -16.778 -3.795 18.150 1.00 94.94 128 ASN A CA 1
ATOM 985 C C . ASN A 1 128 ? -16.706 -2.607 19.122 1.00 94.94 128 ASN A C 1
ATOM 987 O O . ASN A 1 128 ? -17.216 -1.529 18.812 1.00 94.94 128 ASN A O 1
ATOM 991 N N . LYS A 1 129 ? -16.023 -2.772 20.262 1.00 95.81 129 LYS A N 1
ATOM 992 C CA . LYS A 1 129 ? -15.866 -1.725 21.286 1.00 95.81 129 LYS A CA 1
ATOM 993 C C . LYS A 1 129 ? -15.154 -0.476 20.761 1.00 95.81 129 LYS A C 1
ATOM 995 O O . LYS A 1 129 ? -15.487 0.632 21.176 1.00 95.81 129 LYS A O 1
ATOM 1000 N N . VAL A 1 130 ? -14.199 -0.641 19.846 1.00 96.06 130 VAL A N 1
ATOM 1001 C CA . VAL A 1 130 ? -13.436 0.469 19.243 1.00 96.06 130 VAL A CA 1
ATOM 1002 C C . VAL A 1 130 ? -13.958 0.883 17.865 1.00 96.06 130 VAL A C 1
ATOM 1004 O O . VAL A 1 130 ? -13.294 1.641 17.164 1.00 96.06 130 VAL A O 1
ATOM 1007 N N . ARG A 1 131 ? -15.136 0.383 17.458 1.00 95.75 131 ARG A N 1
ATOM 1008 C CA . ARG A 1 131 ? -15.755 0.651 16.146 1.00 95.75 131 ARG A CA 1
ATOM 1009 C C . ARG A 1 131 ? -14.820 0.360 14.964 1.00 95.75 131 ARG A C 1
ATOM 1011 O O . ARG A 1 131 ? -14.878 1.038 13.934 1.00 95.75 131 ARG A O 1
ATOM 1018 N N . ALA A 1 132 ? -13.979 -0.661 15.104 1.00 95.38 132 ALA A N 1
ATOM 1019 C CA . ALA A 1 132 ? -13.146 -1.165 14.027 1.00 95.38 132 ALA A CA 1
ATOM 1020 C C . ALA A 1 132 ? -13.972 -2.073 13.097 1.00 95.38 132 ALA A C 1
ATOM 1022 O O . ALA A 1 132 ? -14.796 -2.865 13.557 1.00 95.38 132 ALA A O 1
ATOM 1023 N N . LYS A 1 133 ? -13.778 -1.976 11.778 1.00 93.94 133 LYS A N 1
ATOM 1024 C CA . LYS A 1 133 ? -14.488 -2.805 10.783 1.00 93.94 133 LYS A CA 1
ATOM 1025 C C . LYS A 1 133 ? -13.528 -3.386 9.756 1.00 93.94 133 LYS A C 1
ATOM 1027 O O . LYS A 1 133 ? -12.467 -2.831 9.514 1.00 93.94 133 LYS A O 1
ATOM 1032 N N . PHE A 1 134 ? -13.918 -4.485 9.119 1.00 91.31 134 PHE A N 1
ATOM 1033 C CA . PHE A 1 134 ? -13.175 -5.020 7.980 1.00 91.31 134 PHE A CA 1
ATOM 1034 C C . PHE A 1 134 ? -13.516 -4.263 6.692 1.00 91.31 134 PHE A C 1
ATOM 1036 O O . PHE A 1 134 ? -14.697 -4.024 6.418 1.00 91.31 134 PHE A O 1
ATOM 1043 N N . ASP A 1 135 ? -12.509 -3.944 5.878 1.00 84.00 135 ASP A N 1
ATOM 1044 C CA . ASP A 1 135 ? -12.710 -3.442 4.516 1.00 84.00 135 ASP A CA 1
ATOM 1045 C C . ASP A 1 135 ? -13.040 -4.601 3.567 1.00 84.00 135 ASP A C 1
ATOM 1047 O O . ASP A 1 135 ? -12.179 -5.179 2.908 1.00 84.00 135 ASP A O 1
ATOM 1051 N N . ARG A 1 136 ? -14.317 -4.991 3.541 1.00 73.44 136 ARG A N 1
ATOM 1052 C CA . ARG A 1 136 ? -14.781 -6.147 2.759 1.00 73.44 136 ARG A CA 1
ATOM 1053 C C . ARG A 1 136 ? -14.916 -5.880 1.259 1.00 73.44 136 ARG A C 1
ATOM 1055 O O . ARG A 1 136 ? -14.989 -6.843 0.508 1.00 73.44 136 ARG A O 1
ATOM 1062 N N . LEU A 1 137 ? -14.976 -4.617 0.825 1.00 68.12 137 LEU A N 1
ATOM 1063 C CA . LEU A 1 137 ? -15.163 -4.283 -0.597 1.00 68.12 137 LEU A CA 1
ATOM 1064 C C . LEU A 1 137 ? -13.849 -3.953 -1.314 1.00 68.12 137 LEU A C 1
ATOM 1066 O O . LEU A 1 137 ? -13.901 -3.510 -2.452 1.00 68.12 137 LEU A O 1
ATOM 1070 N N . ASN A 1 138 ? -12.691 -4.151 -0.671 1.00 72.62 138 ASN A N 1
ATOM 1071 C CA . ASN A 1 138 ? -11.383 -3.737 -1.200 1.00 72.62 138 ASN A CA 1
ATOM 1072 C C . ASN A 1 138 ? -11.351 -2.247 -1.596 1.00 72.62 138 ASN A C 1
ATOM 1074 O O . ASN A 1 138 ? -10.632 -1.860 -2.514 1.00 72.62 138 ASN A O 1
ATOM 1078 N N . ALA A 1 139 ? -12.153 -1.413 -0.926 1.00 73.88 139 ALA A N 1
ATOM 1079 C CA . ALA A 1 139 ? -12.303 -0.009 -1.294 1.00 73.88 139 ALA A CA 1
ATOM 1080 C C . ALA A 1 139 ? -11.032 0.784 -0.964 1.00 73.88 139 ALA A C 1
ATOM 1082 O O . ALA A 1 139 ? -10.683 1.742 -1.650 1.00 73.88 139 ALA A O 1
ATOM 1083 N N . ILE A 1 140 ? -10.332 0.383 0.100 1.00 87.50 140 ILE A N 1
ATOM 1084 C CA . ILE A 1 140 ? -9.089 1.019 0.527 1.00 87.50 140 ILE A CA 1
ATOM 1085 C C . ILE A 1 140 ? -7.892 0.310 -0.071 1.00 87.50 140 ILE A C 1
ATOM 1087 O O . ILE A 1 140 ? -6.956 0.978 -0.502 1.00 87.50 140 ILE A O 1
ATOM 1091 N N . ALA A 1 141 ? -7.894 -1.020 -0.066 1.00 88.62 141 ALA A N 1
ATOM 1092 C CA . ALA A 1 141 ? -6.730 -1.767 -0.492 1.00 88.62 141 ALA A CA 1
ATOM 1093 C C . ALA A 1 141 ? -7.075 -3.005 -1.304 1.00 88.62 141 ALA A C 1
ATOM 1095 O O . ALA A 1 141 ? -8.017 -3.740 -1.005 1.00 88.62 141 ALA A O 1
ATOM 1096 N N . PHE A 1 142 ? -6.226 -3.266 -2.287 1.00 87.56 142 PHE A N 1
ATOM 1097 C CA . PHE A 1 142 ? -6.285 -4.439 -3.136 1.00 87.56 142 PHE A CA 1
ATOM 1098 C C . PHE A 1 142 ? -4.948 -5.183 -3.088 1.00 87.56 142 PHE A C 1
ATOM 1100 O O . PHE A 1 142 ? -3.893 -4.562 -3.009 1.00 87.56 142 PHE A O 1
ATOM 1107 N N . ALA A 1 143 ? -4.981 -6.517 -3.129 1.00 86.25 143 ALA A N 1
ATOM 1108 C CA . ALA A 1 143 ? -3.779 -7.343 -3.084 1.00 86.25 143 ALA A CA 1
ATOM 1109 C C . ALA A 1 143 ? -3.660 -8.208 -4.344 1.00 86.25 143 ALA A C 1
ATOM 1111 O O . ALA A 1 143 ? -4.546 -9.022 -4.607 1.00 86.25 143 ALA A O 1
ATOM 1112 N N . PHE A 1 144 ? -2.533 -8.109 -5.057 1.00 83.75 144 PHE A N 1
ATOM 1113 C CA . PHE A 1 144 ? -2.254 -8.838 -6.307 1.00 83.75 144 PHE A CA 1
ATOM 1114 C C . PHE A 1 144 ? -2.182 -10.364 -6.158 1.00 83.75 144 PHE A C 1
ATOM 1116 O O . PHE A 1 144 ? -2.155 -11.094 -7.141 1.00 83.75 144 PHE A O 1
ATOM 1123 N N . ASN A 1 145 ? -2.210 -10.868 -4.926 1.00 76.31 145 ASN A N 1
ATOM 1124 C CA . ASN A 1 145 ? -2.073 -12.285 -4.578 1.00 76.31 145 ASN A CA 1
ATOM 1125 C C . ASN A 1 145 ? -3.124 -13.207 -5.197 1.00 76.31 145 ASN A C 1
ATOM 1127 O O . ASN A 1 145 ? -2.967 -14.422 -5.120 1.00 76.31 145 ASN A O 1
ATOM 1131 N N . GLN A 1 146 ? -4.217 -12.638 -5.702 1.00 66.75 146 GLN A N 1
ATOM 1132 C CA . GLN A 1 146 ? -5.347 -13.374 -6.258 1.00 66.75 146 GLN A CA 1
ATOM 1133 C C . GLN A 1 146 ? -5.197 -13.652 -7.760 1.00 66.75 146 GLN A C 1
ATOM 1135 O O . GLN A 1 146 ? -5.974 -14.439 -8.292 1.00 66.75 146 GLN A O 1
ATOM 1140 N N . PHE A 1 147 ? -4.199 -13.070 -8.433 1.00 65.94 147 PHE A N 1
ATOM 1141 C CA . PHE A 1 147 ? -3.931 -13.355 -9.840 1.00 65.94 147 PHE A CA 1
ATOM 1142 C C . PHE A 1 147 ? -2.983 -14.547 -9.961 1.00 65.94 147 PHE A C 1
ATOM 1144 O O . PHE A 1 147 ? -1.801 -14.457 -9.638 1.00 65.94 147 PHE A O 1
ATOM 1151 N N . SER A 1 148 ? -3.531 -15.684 -10.387 1.00 54.88 148 SER A N 1
ATOM 1152 C CA . SER A 1 148 ? -2.764 -16.851 -10.837 1.00 54.88 148 SER A CA 1
ATOM 1153 C C . SER A 1 148 ? -2.561 -16.865 -12.358 1.00 54.88 148 SER A C 1
ATOM 1155 O O . SER A 1 148 ? -1.681 -17.569 -12.843 1.00 54.88 148 SER A O 1
ATOM 1157 N N . SER A 1 149 ? -3.354 -16.091 -13.107 1.00 48.94 149 SER A N 1
ATOM 1158 C CA . SER A 1 149 ? -3.247 -15.888 -14.558 1.00 48.94 149 SER A CA 1
ATOM 1159 C C . SER A 1 149 ? -3.859 -14.532 -14.947 1.00 48.94 149 SER A C 1
ATOM 1161 O O . SER A 1 149 ? -4.766 -14.042 -14.271 1.00 48.94 149 SER A O 1
ATOM 1163 N N . ILE A 1 150 ? -3.331 -13.901 -16.002 1.00 49.62 150 ILE A N 1
ATOM 1164 C CA . ILE A 1 150 ? -3.749 -12.581 -16.518 1.00 49.62 150 ILE A CA 1
ATOM 1165 C C . ILE A 1 150 ? -4.896 -12.763 -17.530 1.00 49.62 150 ILE A C 1
ATOM 1167 O O . ILE A 1 150 ? -4.858 -12.219 -18.623 1.00 49.62 150 ILE A O 1
ATOM 1171 N N . ASP A 1 151 ? -5.916 -13.548 -17.184 1.00 46.78 151 ASP A N 1
ATOM 1172 C CA . ASP A 1 151 ? -7.167 -13.584 -17.950 1.00 46.78 151 ASP A CA 1
ATOM 1173 C C . ASP A 1 151 ? -8.230 -12.798 -17.170 1.00 46.78 151 ASP A C 1
ATOM 1175 O O . ASP A 1 151 ? -8.962 -13.329 -16.338 1.00 46.78 151 ASP A O 1
ATOM 1179 N N . ASN A 1 152 ? -8.228 -11.476 -17.387 1.00 50.41 152 ASN A N 1
ATOM 1180 C CA . ASN A 1 152 ? -9.280 -10.502 -17.057 1.00 50.41 152 ASN A CA 1
ATOM 1181 C C . ASN A 1 152 ? -10.027 -10.681 -15.722 1.00 50.41 152 ASN A C 1
ATOM 1183 O O . ASN A 1 152 ? -11.248 -10.547 -15.650 1.00 50.41 152 ASN A O 1
ATOM 1187 N N . GLY A 1 153 ? -9.300 -10.844 -14.615 1.00 57.06 153 GLY A N 1
ATOM 1188 C CA . GLY A 1 153 ? -9.867 -10.756 -13.262 1.00 57.06 153 GLY A CA 1
ATOM 1189 C C . GLY A 1 153 ? -10.280 -9.335 -12.837 1.00 57.06 153 GLY A C 1
ATOM 1190 O O . GLY A 1 153 ? -10.210 -9.017 -11.655 1.00 57.06 153 GLY A O 1
ATOM 1191 N N . GLY A 1 154 ? -10.655 -8.460 -13.777 1.00 66.75 154 GLY A N 1
ATOM 1192 C CA . GLY A 1 154 ? -11.096 -7.085 -13.525 1.00 66.75 154 GLY A CA 1
ATOM 1193 C C . GLY A 1 154 ? -9.991 -6.086 -13.166 1.00 66.75 154 GLY A C 1
ATOM 1194 O O . GLY A 1 154 ? -10.326 -4.990 -12.726 1.00 66.75 154 GLY A O 1
ATOM 1195 N N . LEU A 1 155 ? -8.709 -6.451 -13.305 1.00 75.94 155 LEU A N 1
ATOM 1196 C CA . LEU A 1 155 ? -7.574 -5.540 -13.129 1.00 75.94 155 LEU A CA 1
ATOM 1197 C C . LEU A 1 155 ? -7.310 -4.767 -14.419 1.00 75.94 155 LEU A C 1
ATOM 1199 O O . LEU A 1 155 ? -7.018 -5.366 -15.449 1.00 75.94 155 LEU A O 1
ATOM 1203 N N . GLU A 1 156 ? -7.342 -3.447 -14.334 1.00 83.62 156 GLU A N 1
ATOM 1204 C CA . GLU A 1 156 ? -7.116 -2.553 -15.464 1.00 83.62 156 GLU A CA 1
ATOM 1205 C C . GLU A 1 156 ? -6.110 -1.478 -15.065 1.00 83.62 156 GLU A C 1
ATOM 1207 O O . GLU A 1 156 ? -6.172 -0.932 -13.964 1.00 83.62 156 GLU A O 1
ATOM 1212 N N . MET A 1 157 ? -5.192 -1.147 -15.968 1.00 82.94 157 MET A N 1
ATOM 1213 C CA . MET A 1 157 ? -4.375 0.055 -15.854 1.00 82.94 157 MET A CA 1
ATOM 1214 C C . MET A 1 157 ? -4.885 1.060 -16.877 1.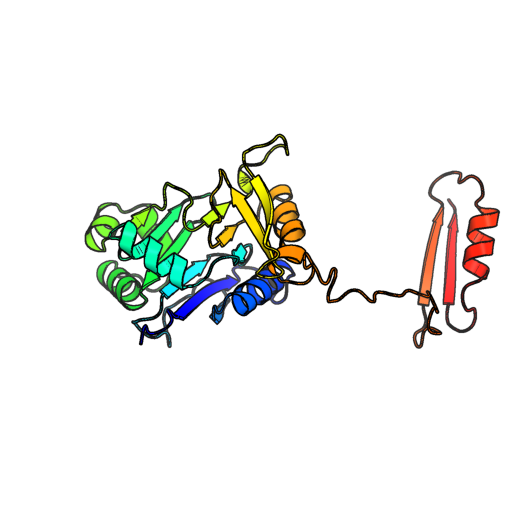00 82.94 157 MET A C 1
ATOM 1216 O O . MET A 1 157 ? -4.805 0.816 -18.079 1.00 82.94 157 MET A O 1
ATOM 1220 N N . ILE A 1 158 ? -5.424 2.175 -16.397 1.00 86.06 158 ILE A N 1
ATOM 1221 C CA . ILE A 1 158 ? -6.011 3.209 -17.249 1.00 86.06 158 ILE A CA 1
ATOM 1222 C C . ILE A 1 158 ? -5.151 4.473 -17.238 1.00 86.06 158 ILE A C 1
ATOM 1224 O O . ILE A 1 158 ? -4.543 4.818 -16.220 1.00 86.06 158 ILE A O 1
ATOM 1228 N N . SER A 1 159 ? -5.112 5.186 -18.361 1.00 83.88 159 SER A N 1
ATOM 1229 C CA . SER A 1 159 ? -4.564 6.540 -18.423 1.00 83.88 159 SER A CA 1
ATOM 1230 C C . SER A 1 159 ? -5.608 7.547 -17.937 1.00 83.88 159 SER A C 1
ATOM 1232 O O . SER A 1 159 ? -6.769 7.522 -18.342 1.00 83.88 159 SER A O 1
ATOM 1234 N N . VAL A 1 160 ? -5.196 8.455 -17.055 1.00 82.25 160 VAL A N 1
ATOM 1235 C CA . VAL A 1 160 ? -5.995 9.605 -16.619 1.00 82.25 160 VAL A CA 1
ATOM 1236 C C . VAL A 1 160 ? -5.294 10.858 -17.128 1.00 82.25 160 VAL A C 1
ATOM 1238 O O . VAL A 1 160 ? -4.510 11.483 -16.410 1.00 82.25 160 VAL A O 1
ATOM 1241 N N . GLU A 1 161 ? -5.542 11.185 -18.398 1.00 75.19 161 GLU A N 1
ATOM 1242 C CA . GLU A 1 161 ? -4.829 12.234 -19.145 1.00 75.19 161 GLU A CA 1
ATOM 1243 C C . GLU A 1 161 ? -4.913 13.606 -18.470 1.00 75.19 161 GLU A C 1
ATOM 1245 O O . GLU A 1 161 ? -3.899 14.282 -18.328 1.00 75.19 161 GLU A O 1
ATOM 1250 N N . GLU A 1 162 ? -6.082 13.967 -17.932 1.00 76.19 162 GLU A N 1
ATOM 1251 C CA . GLU A 1 162 ? -6.310 15.221 -17.190 1.00 76.19 162 GLU A CA 1
ATOM 1252 C C . GLU A 1 162 ? -5.351 15.419 -16.006 1.00 76.19 162 GLU A C 1
ATOM 1254 O O . GLU A 1 162 ? -5.144 16.537 -15.533 1.00 76.19 162 GLU A O 1
ATOM 1259 N N . LYS A 1 163 ? -4.796 14.321 -15.486 1.00 73.38 163 LYS A N 1
ATOM 1260 C CA . LYS A 1 163 ? -3.895 14.302 -14.331 1.00 73.38 163 LYS A CA 1
ATOM 1261 C C . LYS A 1 163 ? -2.489 13.829 -14.693 1.00 73.38 163 LYS A C 1
ATOM 1263 O O . LYS A 1 163 ? -1.689 13.652 -13.777 1.00 73.38 163 LYS A O 1
ATOM 1268 N N . ASP A 1 164 ? -2.222 13.591 -15.980 1.00 80.81 164 ASP A N 1
ATOM 1269 C CA . ASP A 1 164 ? -0.989 13.000 -16.514 1.00 80.81 164 ASP A CA 1
ATOM 1270 C C . ASP A 1 164 ? -0.473 11.836 -15.646 1.00 80.81 164 ASP A C 1
ATOM 1272 O O . ASP A 1 164 ? 0.696 11.773 -15.261 1.00 80.81 164 ASP A O 1
ATOM 1276 N N . ARG A 1 165 ? -1.382 10.921 -15.279 1.00 82.00 165 ARG A N 1
ATOM 1277 C CA . ARG A 1 165 ? -1.078 9.773 -14.413 1.00 82.00 165 ARG A CA 1
ATOM 1278 C C . ARG A 1 165 ? -1.798 8.515 -14.868 1.00 82.00 165 ARG A C 1
ATOM 1280 O O . ARG A 1 165 ? -2.855 8.589 -15.492 1.00 82.00 165 ARG A O 1
ATOM 1287 N N . TYR A 1 166 ? -1.270 7.369 -14.466 1.00 86.69 166 TYR A N 1
ATOM 1288 C CA . TYR A 1 166 ? -1.981 6.101 -14.560 1.00 86.69 166 TYR A CA 1
ATOM 1289 C C . TYR A 1 166 ? -2.740 5.802 -13.268 1.00 86.69 166 TYR A C 1
ATOM 1291 O O . TYR A 1 166 ? -2.394 6.289 -12.190 1.00 86.69 166 TYR A O 1
ATOM 1299 N N . GLU A 1 167 ? -3.791 5.001 -13.384 1.00 88.12 167 GLU A N 1
ATOM 1300 C CA . GLU A 1 167 ? -4.580 4.517 -12.257 1.00 88.12 167 GLU A CA 1
ATOM 1301 C C . GLU A 1 167 ? -4.835 3.024 -12.443 1.00 88.12 167 GLU A C 1
ATOM 1303 O O . GLU A 1 167 ? -5.219 2.575 -13.525 1.00 88.12 167 GLU A O 1
ATOM 1308 N N . VAL A 1 168 ? -4.604 2.252 -11.386 1.00 88.56 168 VAL A N 1
ATOM 1309 C CA . VAL A 1 168 ? -4.907 0.824 -11.368 1.00 88.56 168 VAL A CA 1
ATOM 1310 C C . VAL A 1 168 ? -6.301 0.649 -10.789 1.00 88.56 168 VAL A C 1
ATOM 1312 O O . VAL A 1 168 ? -6.564 1.018 -9.640 1.00 88.56 168 VAL A O 1
ATOM 1315 N N . ARG A 1 169 ? -7.193 0.060 -11.578 1.00 87.81 169 ARG A N 1
ATOM 1316 C CA . ARG A 1 169 ? -8.565 -0.246 -11.193 1.00 87.81 169 ARG A CA 1
ATOM 1317 C C . ARG A 1 169 ? -8.761 -1.739 -11.038 1.00 87.81 169 ARG A C 1
ATOM 1319 O O . ARG A 1 169 ? -8.192 -2.536 -11.771 1.00 87.81 169 ARG A O 1
ATOM 1326 N N . PHE A 1 170 ? -9.596 -2.103 -10.080 1.00 81.75 170 PHE A N 1
ATOM 1327 C CA . PHE A 1 170 ? -10.085 -3.451 -9.883 1.00 81.75 170 PHE A CA 1
ATOM 1328 C C . PHE A 1 170 ? -11.610 -3.431 -9.870 1.00 81.75 170 PHE A C 1
ATOM 1330 O O . PHE A 1 170 ? -12.210 -2.772 -9.019 1.00 81.75 170 PHE A O 1
ATOM 1337 N N . SER A 1 171 ? -12.244 -4.139 -10.808 1.00 80.12 171 SER A N 1
ATOM 1338 C CA . SER A 1 171 ? -13.709 -4.168 -10.959 1.00 80.12 171 SER A CA 1
ATOM 1339 C C . SER A 1 171 ? -14.321 -2.754 -10.997 1.00 80.12 171 SER A C 1
ATOM 1341 O O . SER A 1 171 ? -15.305 -2.464 -10.316 1.00 80.12 171 SER A O 1
ATOM 1343 N N . GLY A 1 172 ? -13.679 -1.842 -11.737 1.00 80.75 172 GLY A N 1
ATOM 1344 C CA . GLY A 1 172 ? -14.093 -0.441 -11.873 1.00 80.75 172 GLY A CA 1
ATOM 1345 C C . GLY A 1 172 ? -13.741 0.485 -10.698 1.00 80.75 172 GLY A C 1
ATOM 1346 O O . GLY A 1 172 ? -14.033 1.677 -10.773 1.00 80.75 172 GLY A O 1
ATOM 1347 N N . GLN A 1 173 ? -13.102 -0.007 -9.631 1.00 83.69 173 GLN A N 1
ATOM 1348 C CA . GLN A 1 173 ? -12.716 0.801 -8.464 1.00 83.69 173 GLN A CA 1
ATOM 1349 C C . GLN A 1 173 ? -11.204 1.008 -8.384 1.00 83.69 173 GLN A C 1
ATOM 1351 O O . GLN A 1 173 ? -10.445 0.069 -8.586 1.00 83.69 173 GLN A O 1
ATOM 1356 N N . ALA A 1 174 ? -10.759 2.214 -8.028 1.00 88.31 174 ALA A N 1
ATOM 1357 C CA . ALA A 1 174 ? -9.349 2.520 -7.794 1.00 88.31 174 ALA A CA 1
ATOM 1358 C C . ALA A 1 174 ? -9.022 2.458 -6.286 1.00 88.31 174 ALA A C 1
ATOM 1360 O O . ALA A 1 174 ? -9.324 3.414 -5.564 1.00 88.31 174 ALA A O 1
ATOM 1361 N N . PRO A 1 175 ? -8.440 1.356 -5.776 1.00 89.69 175 PRO A N 1
ATOM 1362 C CA . PRO A 1 175 ? -8.086 1.235 -4.362 1.00 89.69 175 PRO A CA 1
ATOM 1363 C C . PRO A 1 175 ? -6.984 2.234 -3.998 1.00 89.69 175 PRO A C 1
ATOM 1365 O O . PRO A 1 175 ? -6.099 2.505 -4.800 1.00 89.69 175 PRO A O 1
ATOM 1368 N N . VAL A 1 176 ? -6.974 2.751 -2.771 1.00 92.94 176 VAL A N 1
ATOM 1369 C CA . VAL A 1 176 ? -5.924 3.687 -2.323 1.00 92.94 176 VAL A CA 1
ATOM 1370 C C . VAL A 1 176 ? -4.549 3.019 -2.259 1.00 92.94 176 VAL A C 1
ATOM 1372 O O . VAL A 1 176 ? -3.547 3.651 -2.598 1.00 92.94 176 VAL A O 1
ATOM 1375 N N . LEU A 1 177 ? -4.519 1.759 -1.829 1.00 92.88 177 LEU A N 1
ATOM 1376 C CA . LEU A 1 177 ? -3.322 0.968 -1.584 1.00 92.88 177 LEU A CA 1
ATOM 1377 C C . LEU A 1 177 ? -3.339 -0.315 -2.426 1.00 92.88 177 LEU A C 1
ATOM 1379 O O . LEU A 1 177 ? -4.293 -1.091 -2.389 1.00 92.88 177 LEU A O 1
ATOM 1383 N N . LEU A 1 178 ? -2.252 -0.577 -3.135 1.00 91.81 178 LEU A N 1
ATOM 1384 C CA . LEU A 1 178 ? -1.985 -1.864 -3.773 1.00 91.81 178 LEU A CA 1
ATOM 1385 C C . LEU A 1 178 ? -0.984 -2.636 -2.922 1.00 91.81 178 LEU A C 1
ATOM 1387 O O . LEU A 1 178 ? -0.063 -2.037 -2.377 1.00 91.81 178 LEU A O 1
ATOM 1391 N N . LEU A 1 179 ? -1.163 -3.948 -2.799 1.00 90.00 179 LEU A N 1
ATOM 1392 C CA . LEU A 1 179 ? -0.357 -4.822 -1.947 1.00 90.00 179 LEU A CA 1
ATOM 1393 C C . LEU A 1 179 ? 0.117 -6.054 -2.713 1.00 90.00 179 LEU A C 1
ATOM 1395 O O . LEU A 1 179 ? -0.607 -6.596 -3.553 1.00 90.00 179 LEU A O 1
ATOM 1399 N N . ALA A 1 180 ? 1.279 -6.571 -2.331 1.00 87.62 180 ALA A N 1
ATOM 1400 C CA . ALA A 1 180 ? 1.733 -7.898 -2.731 1.00 87.62 180 ALA A CA 1
ATOM 1401 C C . ALA A 1 180 ? 2.180 -8.698 -1.510 1.00 87.62 180 ALA A C 1
ATOM 1403 O O . ALA A 1 180 ? 2.893 -8.183 -0.658 1.00 87.62 180 ALA A O 1
ATOM 1404 N N . ASP A 1 181 ? 1.771 -9.967 -1.432 1.00 84.88 181 ASP A N 1
ATOM 1405 C CA . ASP A 1 181 ? 2.301 -10.916 -0.455 1.00 84.88 181 ASP A CA 1
ATOM 1406 C C . ASP A 1 181 ? 3.811 -11.044 -0.680 1.00 84.88 181 ASP A C 1
ATOM 1408 O O . ASP A 1 181 ? 4.224 -11.412 -1.785 1.00 84.88 181 ASP A O 1
ATOM 1412 N N . PRO A 1 182 ? 4.637 -10.773 0.344 1.00 77.94 182 PRO A N 1
ATOM 1413 C CA . PRO A 1 182 ? 6.092 -10.887 0.259 1.00 77.94 182 PRO A CA 1
ATOM 1414 C C . PRO A 1 182 ? 6.558 -12.264 -0.236 1.00 77.94 182 PRO A C 1
ATOM 1416 O O . PRO A 1 182 ? 7.599 -12.379 -0.887 1.00 77.94 182 PRO A O 1
ATOM 1419 N N . ASN A 1 183 ? 5.782 -13.310 0.058 1.00 81.31 183 ASN A N 1
ATOM 1420 C CA . ASN A 1 183 ? 6.106 -14.693 -0.277 1.00 81.31 183 ASN A CA 1
ATOM 1421 C C . ASN A 1 183 ? 5.560 -15.117 -1.651 1.00 81.31 183 ASN A C 1
ATOM 1423 O O . ASN A 1 183 ? 5.778 -16.250 -2.074 1.00 81.31 183 ASN A O 1
ATOM 1427 N N . ASN A 1 184 ? 4.853 -14.231 -2.360 1.00 81.94 184 ASN A N 1
ATOM 1428 C CA . ASN A 1 184 ? 4.347 -14.484 -3.704 1.00 81.94 184 ASN A CA 1
ATOM 1429 C C . ASN A 1 184 ? 5.174 -13.694 -4.730 1.00 81.94 184 ASN A C 1
ATOM 1431 O O . ASN A 1 184 ? 4.941 -12.507 -4.966 1.00 81.94 184 ASN A O 1
ATOM 1435 N N . ALA A 1 185 ? 6.135 -14.373 -5.363 1.00 83.88 185 ALA A N 1
ATOM 1436 C CA . ALA A 1 185 ? 7.021 -13.772 -6.361 1.00 83.88 185 ALA A CA 1
ATOM 1437 C C . ALA A 1 185 ? 6.254 -13.138 -7.535 1.00 83.88 185 ALA A C 1
ATOM 1439 O O . ALA A 1 185 ? 6.632 -12.064 -7.997 1.00 83.88 185 ALA A O 1
ATOM 1440 N N . HIS A 1 186 ? 5.151 -13.753 -7.971 1.00 83.38 186 HIS A N 1
ATOM 1441 C CA . HIS A 1 186 ? 4.324 -13.225 -9.054 1.00 83.38 186 HIS A CA 1
ATOM 1442 C C . HIS A 1 186 ? 3.609 -11.929 -8.649 1.00 83.38 186 HIS A C 1
ATOM 1444 O O . HIS A 1 186 ? 3.697 -10.929 -9.356 1.00 83.38 186 HIS A O 1
ATOM 1450 N N . ALA A 1 187 ? 2.975 -11.899 -7.471 1.00 84.19 187 ALA A N 1
ATOM 1451 C CA . ALA A 1 187 ? 2.322 -10.690 -6.964 1.00 84.19 187 ALA A CA 1
ATOM 1452 C C . ALA A 1 187 ? 3.318 -9.535 -6.772 1.00 84.19 187 ALA A C 1
ATOM 1454 O O . ALA A 1 187 ? 2.996 -8.385 -7.066 1.00 84.19 187 ALA A O 1
ATOM 1455 N N . ARG A 1 188 ? 4.541 -9.839 -6.315 1.00 85.75 188 ARG A N 1
ATOM 1456 C CA . ARG A 1 188 ? 5.623 -8.850 -6.201 1.00 85.75 188 ARG A CA 1
ATOM 1457 C C . ARG A 1 188 ? 6.075 -8.332 -7.561 1.00 85.75 188 ARG A C 1
ATOM 1459 O O . ARG A 1 188 ? 6.263 -7.129 -7.700 1.00 85.75 188 ARG A O 1
ATOM 1466 N N . ALA A 1 189 ? 6.215 -9.208 -8.554 1.00 85.12 189 ALA A N 1
ATOM 1467 C CA . ALA A 1 189 ? 6.549 -8.802 -9.915 1.00 85.12 189 ALA A CA 1
ATOM 1468 C C . ALA A 1 189 ? 5.470 -7.879 -10.506 1.00 85.12 189 ALA A C 1
ATOM 1470 O O . ALA A 1 189 ? 5.815 -6.844 -11.068 1.00 85.12 189 ALA A O 1
ATOM 1471 N N . LEU A 1 190 ? 4.182 -8.188 -10.303 1.00 85.25 190 LEU A N 1
ATOM 1472 C CA . LEU A 1 190 ? 3.073 -7.315 -10.709 1.00 85.25 190 LEU A CA 1
ATOM 1473 C C . LEU A 1 190 ? 3.117 -5.957 -9.994 1.00 85.25 190 LEU A C 1
ATOM 1475 O O . LEU A 1 190 ? 3.011 -4.919 -10.644 1.00 85.25 190 LEU A O 1
ATOM 1479 N N . LEU A 1 191 ? 3.328 -5.945 -8.673 1.00 87.88 191 LEU A N 1
ATOM 1480 C CA . LEU A 1 191 ? 3.468 -4.702 -7.909 1.00 87.88 191 LEU A CA 1
ATOM 1481 C C . LEU A 1 191 ? 4.615 -3.846 -8.465 1.00 87.88 191 LEU A C 1
ATOM 1483 O O . LEU A 1 191 ? 4.415 -2.669 -8.739 1.00 87.88 191 LEU A O 1
ATOM 1487 N N . LEU A 1 192 ? 5.789 -4.436 -8.698 1.00 86.88 192 LEU A N 1
ATOM 1488 C CA . LEU A 1 192 ? 6.940 -3.724 -9.257 1.00 86.88 192 LEU A CA 1
ATOM 1489 C C . LEU A 1 192 ? 6.682 -3.227 -10.685 1.00 86.88 192 LEU A C 1
ATOM 1491 O O . LEU A 1 192 ? 6.963 -2.066 -10.964 1.00 86.88 192 LEU A O 1
ATOM 1495 N N . ALA A 1 193 ? 6.078 -4.041 -11.552 1.00 85.81 193 ALA A N 1
ATOM 1496 C CA . ALA A 1 193 ? 5.734 -3.633 -12.915 1.00 85.81 193 ALA A CA 1
ATOM 1497 C C . ALA A 1 193 ? 4.735 -2.463 -12.937 1.00 85.81 193 ALA A C 1
ATOM 1499 O O . ALA A 1 193 ? 4.880 -1.531 -13.721 1.00 85.81 193 ALA A O 1
ATOM 1500 N N . THR A 1 194 ? 3.744 -2.465 -12.040 1.00 87.56 194 THR A N 1
ATOM 1501 C CA . THR A 1 194 ? 2.808 -1.332 -11.904 1.00 87.56 194 THR A CA 1
ATOM 1502 C C . THR A 1 194 ? 3.442 -0.103 -11.251 1.00 87.56 194 THR A C 1
ATOM 1504 O O . THR A 1 194 ? 2.930 1.006 -11.410 1.00 87.56 194 THR A O 1
ATOM 1507 N N . SER A 1 195 ? 4.554 -0.268 -10.527 1.00 89.56 195 SER A N 1
ATOM 1508 C CA . SER A 1 195 ? 5.154 0.816 -9.751 1.00 89.56 195 SER A CA 1
ATOM 1509 C C . SER A 1 195 ? 5.664 1.954 -10.624 1.00 89.56 195 SER A C 1
ATOM 1511 O O . SER A 1 195 ? 5.405 3.099 -10.278 1.00 89.56 195 SER A O 1
ATOM 1513 N N . ASP A 1 196 ? 6.265 1.666 -11.780 1.00 83.88 196 ASP A N 1
ATOM 1514 C CA . ASP A 1 196 ? 6.818 2.689 -12.681 1.00 83.88 196 ASP A CA 1
ATOM 1515 C C . ASP A 1 196 ? 5.749 3.695 -13.143 1.00 83.88 196 ASP A C 1
ATOM 1517 O O . ASP A 1 196 ? 5.999 4.894 -13.269 1.00 83.88 196 ASP A O 1
ATOM 1521 N N . TYR A 1 197 ? 4.511 3.234 -13.303 1.00 85.44 197 TYR A N 1
ATOM 1522 C CA . TYR A 1 197 ? 3.373 4.063 -13.695 1.00 85.44 197 TYR A CA 1
ATOM 1523 C C . TYR A 1 197 ? 2.792 4.870 -12.524 1.00 85.44 197 TYR A C 1
ATOM 1525 O O . TYR A 1 197 ? 2.331 5.998 -12.702 1.00 85.44 197 TYR A O 1
ATOM 1533 N N . LEU A 1 198 ? 2.812 4.306 -11.313 1.00 86.94 198 LEU A N 1
ATOM 1534 C CA . LEU A 1 198 ? 2.188 4.900 -10.123 1.00 86.94 198 LEU A CA 1
ATOM 1535 C C . LEU A 1 198 ? 3.134 5.781 -9.301 1.00 86.94 198 LEU A C 1
ATOM 1537 O O . LEU A 1 198 ? 2.673 6.603 -8.510 1.00 86.94 198 LEU A O 1
ATOM 1541 N N . THR A 1 199 ? 4.446 5.638 -9.477 1.00 85.00 199 THR A N 1
ATOM 1542 C CA . THR A 1 199 ? 5.460 6.547 -8.918 1.00 85.00 199 THR A CA 1
ATOM 1543 C C . THR A 1 199 ? 5.710 7.757 -9.818 1.00 85.00 199 THR A C 1
ATOM 1545 O O . THR A 1 199 ? 6.377 8.702 -9.398 1.00 85.00 199 THR A O 1
ATOM 1548 N N . GLY A 1 200 ? 5.137 7.762 -11.026 1.00 78.62 200 GLY A N 1
ATOM 1549 C CA . GLY A 1 200 ? 5.277 8.835 -12.005 1.00 78.62 200 GLY A CA 1
ATOM 1550 C C . GLY A 1 200 ? 6.558 8.758 -12.833 1.00 78.62 200 GLY A C 1
ATOM 1551 O O . GLY A 1 200 ? 6.896 9.754 -13.469 1.00 78.62 200 GLY A O 1
ATOM 1552 N N . GLU A 1 201 ? 7.258 7.618 -12.834 1.00 83.31 201 GLU A N 1
ATOM 1553 C CA . GLU A 1 201 ? 8.386 7.369 -13.742 1.00 83.31 201 GLU A CA 1
ATOM 1554 C C . GLU A 1 201 ? 7.922 7.234 -15.190 1.00 83.31 201 GLU A C 1
ATOM 1556 O O . GLU A 1 201 ? 8.617 7.704 -16.086 1.00 83.31 201 GLU A O 1
ATOM 1561 N N . GLN A 1 202 ? 6.730 6.678 -15.410 1.00 82.56 202 GLN A N 1
ATOM 1562 C CA . GLN A 1 202 ? 6.031 6.680 -16.688 1.00 82.56 202 GLN A CA 1
ATOM 1563 C C . GLN A 1 202 ? 4.756 7.519 -16.585 1.00 82.56 202 GLN A C 1
ATOM 1565 O O . GLN A 1 202 ? 3.938 7.323 -15.683 1.00 82.56 202 GLN A O 1
ATOM 1570 N N . ARG A 1 203 ? 4.557 8.429 -17.540 1.00 81.12 203 ARG A N 1
ATOM 1571 C CA . ARG A 1 203 ? 3.371 9.288 -17.618 1.00 81.12 203 ARG A CA 1
ATOM 1572 C C . ARG A 1 203 ? 2.666 9.172 -18.973 1.00 81.12 203 ARG A C 1
ATOM 1574 O O . ARG A 1 203 ? 3.357 8.962 -19.971 1.00 81.12 203 ARG A O 1
ATOM 1581 N N . PRO A 1 204 ? 1.326 9.297 -19.034 1.00 80.38 204 PRO A N 1
ATOM 1582 C CA . PRO A 1 204 ? 0.571 9.169 -20.280 1.00 80.38 204 PRO A CA 1
ATOM 1583 C C . PRO A 1 204 ? 1.005 10.145 -21.377 1.00 80.38 204 PRO A C 1
ATOM 1585 O O . PRO A 1 204 ? 1.151 9.732 -22.524 1.00 80.38 204 PRO A O 1
ATOM 1588 N N . VAL A 1 205 ? 1.224 11.418 -21.037 1.00 81.44 205 VAL A N 1
ATOM 1589 C CA . VAL A 1 205 ? 1.523 12.468 -22.025 1.00 81.44 205 VAL A CA 1
ATOM 1590 C C . VAL A 1 205 ? 3.026 12.650 -22.192 1.00 81.44 205 VAL A C 1
ATOM 1592 O O . VAL A 1 205 ? 3.532 12.756 -23.305 1.00 81.44 205 VAL A O 1
ATOM 1595 N N . SER A 1 206 ? 3.751 12.691 -21.077 1.00 79.19 206 SER A N 1
ATOM 1596 C CA . SER A 1 206 ? 5.177 13.033 -21.062 1.00 79.19 206 SER A CA 1
ATOM 1597 C C . SER A 1 206 ? 6.112 11.817 -21.161 1.00 79.19 206 SER A C 1
ATOM 1599 O O . SER A 1 206 ? 7.330 11.975 -21.248 1.00 79.19 206 SER A O 1
ATOM 1601 N N . GLY A 1 207 ? 5.561 10.600 -21.201 1.00 80.12 207 GLY A N 1
ATOM 1602 C CA . GLY A 1 207 ? 6.328 9.367 -21.350 1.00 80.12 207 GLY A CA 1
ATOM 1603 C C . GLY A 1 207 ? 7.227 9.086 -20.144 1.00 80.12 207 GLY A C 1
ATOM 1604 O O . GLY A 1 207 ? 6.904 9.448 -19.008 1.00 80.12 207 GLY A O 1
ATOM 1605 N N . CYS A 1 208 ? 8.357 8.418 -20.379 1.00 81.44 208 CYS A N 1
ATOM 1606 C CA . CYS A 1 208 ? 9.292 8.088 -19.308 1.00 81.44 208 CYS A CA 1
ATOM 1607 C C . CYS A 1 208 ? 10.048 9.337 -18.837 1.00 81.44 208 CYS A C 1
ATOM 1609 O O . CYS A 1 208 ? 10.762 9.955 -19.629 1.00 81.44 208 CYS A O 1
ATOM 1611 N N . GLN A 1 209 ? 9.925 9.673 -17.552 1.00 80.19 209 GLN A N 1
ATOM 1612 C CA . GLN A 1 209 ? 10.498 10.878 -16.936 1.00 80.19 209 GLN A CA 1
ATOM 1613 C C . GLN A 1 209 ? 11.991 10.746 -16.625 1.00 80.19 209 GLN A C 1
ATOM 1615 O O . GLN A 1 209 ? 12.731 11.720 -16.708 1.00 80.19 209 GLN A O 1
ATOM 1620 N N . ASN A 1 210 ? 12.430 9.540 -16.256 1.00 70.38 210 ASN A N 1
ATOM 1621 C CA . ASN A 1 210 ? 13.809 9.267 -15.830 1.00 70.38 210 ASN A CA 1
ATOM 1622 C C . ASN A 1 210 ? 14.631 8.538 -16.898 1.00 70.38 210 ASN A C 1
ATOM 1624 O O . ASN A 1 210 ? 15.802 8.225 -16.682 1.00 70.38 210 ASN A O 1
ATOM 1628 N N . CYS A 1 211 ? 14.037 8.261 -18.055 1.00 70.31 211 CYS A N 1
ATOM 1629 C CA . CYS A 1 211 ? 14.770 7.713 -19.178 1.00 70.31 211 CYS A CA 1
ATOM 1630 C C . CYS A 1 211 ? 15.545 8.843 -19.852 1.00 70.31 211 CYS A C 1
ATOM 1632 O O . CYS A 1 211 ? 14.994 9.908 -20.132 1.00 70.31 211 CYS A O 1
ATOM 1634 N N . GLN A 1 212 ? 16.809 8.595 -20.189 1.00 62.44 212 GLN A N 1
ATOM 1635 C CA . GLN A 1 212 ? 17.464 9.404 -21.207 1.00 62.44 212 GLN A CA 1
ATOM 1636 C C . GLN A 1 212 ? 16.759 9.128 -22.537 1.00 62.44 212 GLN A C 1
ATOM 1638 O O . GLN A 1 212 ? 17.049 8.144 -23.213 1.00 62.44 212 GLN A O 1
ATOM 1643 N N . GLN A 1 213 ? 15.795 9.978 -22.890 1.00 55.19 213 GLN A N 1
ATOM 1644 C CA . GLN A 1 213 ? 15.161 9.971 -24.203 1.00 55.19 213 GLN A CA 1
ATOM 1645 C C . GLN A 1 213 ? 16.191 10.498 -25.213 1.00 55.19 213 GLN A C 1
ATOM 1647 O O . GLN A 1 213 ? 16.254 11.688 -25.509 1.00 55.19 213 GLN A O 1
ATOM 1652 N N . MET A 1 214 ? 17.092 9.624 -25.663 1.00 53.28 214 MET A N 1
ATOM 1653 C CA . MET A 1 214 ? 18.068 9.951 -26.699 1.00 53.28 214 MET A CA 1
ATOM 1654 C C . MET A 1 214 ? 17.416 9.806 -28.074 1.00 53.28 214 MET A C 1
ATOM 1656 O O . MET A 1 214 ? 17.115 8.696 -28.502 1.00 53.28 214 MET A O 1
ATOM 1660 N N . THR A 1 215 ? 17.251 10.917 -28.789 1.00 52.09 215 THR A N 1
ATOM 1661 C CA . THR A 1 215 ? 16.990 10.921 -30.240 1.00 52.09 215 THR A CA 1
ATOM 1662 C C . THR A 1 215 ? 18.241 10.590 -31.058 1.00 52.09 215 THR A C 1
ATOM 1664 O O . THR A 1 215 ? 18.115 10.161 -32.195 1.00 52.09 215 THR A O 1
ATOM 1667 N N . ASP A 1 216 ? 19.430 10.708 -30.460 1.00 40.69 216 ASP A N 1
ATOM 1668 C CA . ASP A 1 216 ? 20.705 10.280 -31.033 1.00 40.69 216 ASP A CA 1
ATOM 1669 C C . ASP A 1 216 ? 21.516 9.542 -29.965 1.00 40.69 216 ASP A C 1
ATOM 1671 O O . ASP A 1 216 ? 21.932 10.134 -28.965 1.00 40.69 216 ASP A O 1
ATOM 1675 N N . LEU A 1 217 ? 21.790 8.257 -30.197 1.00 40.97 217 LEU A N 1
ATOM 1676 C CA . LEU A 1 217 ? 22.745 7.444 -29.439 1.00 40.97 217 LEU A CA 1
ATOM 1677 C C . LEU A 1 217 ? 24.175 7.946 -29.704 1.00 40.97 217 LEU A C 1
ATOM 1679 O O . LEU A 1 217 ? 25.015 7.270 -30.297 1.00 40.97 217 LEU A O 1
ATOM 1683 N N . LYS A 1 218 ? 24.495 9.159 -29.253 1.00 41.81 218 LYS A N 1
ATOM 1684 C CA . LYS A 1 218 ? 25.889 9.536 -29.040 1.00 41.81 218 LYS A CA 1
ATOM 1685 C C . LYS A 1 218 ? 26.299 8.859 -27.752 1.00 41.81 218 LYS A C 1
ATOM 1687 O O . LYS A 1 218 ? 26.108 9.415 -26.674 1.00 41.81 218 LYS A O 1
ATOM 1692 N N . VAL A 1 219 ? 26.844 7.649 -27.882 1.00 46.62 219 VAL A N 1
ATOM 1693 C CA . VAL A 1 219 ? 27.602 6.993 -26.816 1.00 46.62 219 VAL A CA 1
ATOM 1694 C C . VAL A 1 219 ? 28.640 8.012 -26.363 1.00 46.62 219 VAL A C 1
ATOM 1696 O O . VAL A 1 219 ? 29.638 8.267 -27.043 1.00 46.62 219 VAL A O 1
ATOM 1699 N N . SER A 1 220 ? 28.349 8.689 -25.255 1.00 46.28 220 SER A N 1
ATOM 1700 C CA . SER A 1 220 ? 29.321 9.538 -24.600 1.00 46.28 220 SER A CA 1
ATOM 1701 C C . SER A 1 220 ? 30.511 8.634 -24.317 1.00 46.28 220 SER A C 1
ATOM 1703 O O . SER A 1 220 ? 30.345 7.504 -23.858 1.00 46.28 220 SER A O 1
ATOM 1705 N N . LYS A 1 221 ? 31.715 9.080 -24.694 1.00 52.78 221 LYS A N 1
ATOM 1706 C CA . LYS A 1 221 ? 32.936 8.321 -24.408 1.00 52.78 221 LYS A CA 1
ATOM 1707 C C . LYS A 1 221 ? 32.880 7.951 -22.921 1.00 52.78 221 LYS A C 1
ATOM 1709 O O . LYS A 1 221 ? 32.802 8.885 -22.114 1.00 52.78 221 LYS A O 1
ATOM 1714 N N . PRO A 1 222 ? 32.850 6.654 -22.563 1.00 50.91 222 PRO A N 1
ATOM 1715 C CA . PRO A 1 222 ? 32.728 6.267 -21.169 1.00 50.91 222 PRO A CA 1
ATOM 1716 C C . PRO A 1 222 ? 33.867 6.939 -20.403 1.00 50.91 222 PRO A C 1
ATOM 1718 O O . PRO A 1 222 ? 35.016 6.885 -20.838 1.00 50.91 222 PRO A O 1
ATOM 1721 N N . LYS A 1 223 ? 33.559 7.636 -19.306 1.00 54.50 223 LYS A N 1
ATOM 1722 C CA . LYS A 1 223 ? 34.600 8.171 -18.410 1.00 54.50 223 LYS A CA 1
ATOM 1723 C C . LYS A 1 223 ? 35.239 7.066 -17.562 1.00 54.50 223 LYS A C 1
ATOM 1725 O O . LYS A 1 223 ? 36.282 7.292 -16.961 1.00 54.50 223 LYS A O 1
ATOM 1730 N N . GLU A 1 224 ? 34.615 5.894 -17.529 1.00 57.31 224 GLU A N 1
ATOM 1731 C CA . GLU A 1 224 ? 34.972 4.758 -16.688 1.00 57.31 224 GLU A CA 1
ATOM 1732 C C . GLU A 1 224 ? 35.451 3.580 -17.545 1.00 57.31 224 GLU A C 1
ATOM 1734 O O . GLU A 1 224 ? 35.047 3.428 -18.700 1.00 57.31 224 GLU A O 1
ATOM 1739 N N . LEU A 1 225 ? 36.327 2.750 -16.973 1.00 62.09 225 LEU A N 1
ATOM 1740 C CA . LEU A 1 225 ? 36.748 1.488 -17.577 1.00 62.09 225 LEU A CA 1
ATOM 1741 C C . LEU A 1 225 ? 35.564 0.512 -17.574 1.00 62.09 225 LEU A C 1
ATOM 1743 O O . LEU A 1 225 ? 35.086 0.109 -16.517 1.00 62.09 225 LEU A O 1
ATOM 1747 N N . LEU A 1 226 ? 35.103 0.125 -18.758 1.00 62.81 226 LEU A N 1
ATOM 1748 C CA . LEU A 1 226 ? 34.067 -0.873 -18.973 1.00 62.81 226 LEU A CA 1
ATOM 1749 C C . LEU A 1 226 ? 34.703 -2.252 -19.144 1.00 62.81 226 LEU A C 1
ATOM 1751 O O . LEU A 1 226 ? 35.586 -2.450 -19.980 1.00 62.81 226 LEU A O 1
ATOM 1755 N N . MET A 1 227 ? 34.214 -3.221 -18.377 1.00 69.50 227 MET A N 1
ATOM 1756 C CA . MET A 1 227 ? 34.539 -4.631 -18.551 1.00 69.50 227 MET A CA 1
ATOM 1757 C C . MET A 1 227 ? 33.334 -5.336 -19.160 1.00 69.50 227 MET A C 1
ATOM 1759 O O . MET A 1 227 ? 32.254 -5.323 -18.572 1.00 69.50 227 MET A O 1
ATOM 1763 N N . ILE A 1 228 ? 33.508 -5.933 -20.335 1.00 69.19 228 ILE A N 1
ATOM 1764 C CA . ILE A 1 228 ? 32.433 -6.624 -21.047 1.00 69.19 228 ILE A CA 1
ATOM 1765 C C . ILE A 1 228 ? 32.811 -8.096 -21.190 1.00 69.19 228 ILE A C 1
ATOM 1767 O O . ILE A 1 228 ? 33.858 -8.420 -21.749 1.00 69.19 228 ILE A O 1
ATOM 1771 N N . ALA A 1 229 ? 31.961 -8.984 -20.678 1.00 75.94 229 ALA A N 1
ATOM 1772 C CA . ALA A 1 229 ? 32.129 -10.427 -20.791 1.00 75.94 229 ALA A CA 1
ATOM 1773 C C . ALA A 1 229 ? 31.147 -10.996 -21.823 1.00 75.94 229 ALA A C 1
ATOM 1775 O O . ALA A 1 229 ? 29.937 -10.808 -21.704 1.00 75.94 229 ALA A O 1
ATOM 1776 N N . PHE A 1 230 ? 31.675 -11.712 -22.812 1.00 72.31 230 PHE A N 1
ATOM 1777 C CA . PHE A 1 230 ? 30.911 -12.468 -23.797 1.00 72.31 230 PHE A CA 1
ATOM 1778 C C . PHE A 1 230 ? 31.028 -13.955 -23.499 1.00 72.31 230 PHE A C 1
ATOM 1780 O O . PHE A 1 230 ? 32.126 -14.504 -23.471 1.00 72.31 230 PHE A O 1
ATOM 1787 N N . LEU A 1 231 ? 29.884 -14.598 -23.276 1.00 77.38 231 LEU A N 1
ATOM 1788 C CA . LEU A 1 231 ? 29.778 -16.021 -22.972 1.00 77.38 231 LEU A CA 1
ATOM 1789 C C . LEU A 1 231 ? 29.100 -16.719 -24.152 1.00 77.38 231 LEU A C 1
ATOM 1791 O O . LEU A 1 231 ? 27.910 -16.514 -24.396 1.00 77.38 231 LEU A O 1
ATOM 1795 N N . ILE A 1 232 ? 29.856 -17.532 -24.885 1.00 77.31 232 ILE A N 1
ATOM 1796 C CA . ILE A 1 232 ? 29.345 -18.342 -25.993 1.00 77.31 232 ILE A CA 1
ATOM 1797 C C . ILE A 1 232 ? 29.012 -19.718 -25.416 1.00 77.31 232 ILE A C 1
ATOM 1799 O O . ILE A 1 232 ? 29.891 -20.543 -25.192 1.00 77.31 232 ILE A O 1
ATOM 1803 N N . LEU A 1 233 ? 27.732 -19.923 -25.100 1.00 78.88 233 LEU A N 1
ATOM 1804 C CA . LEU A 1 233 ? 27.239 -21.128 -24.416 1.00 78.88 233 LEU A CA 1
ATOM 1805 C C . LEU A 1 233 ? 26.737 -22.216 -25.381 1.00 78.88 233 LEU A C 1
ATOM 1807 O O . LEU A 1 233 ? 26.428 -23.325 -24.959 1.00 78.88 233 LEU A O 1
ATOM 1811 N N . ALA A 1 234 ? 26.611 -21.889 -26.667 1.00 78.69 234 ALA A N 1
ATOM 1812 C CA . ALA A 1 234 ? 26.197 -22.788 -27.739 1.00 78.69 234 ALA A CA 1
ATOM 1813 C C . ALA A 1 234 ? 26.682 -22.233 -29.094 1.00 78.69 234 ALA A C 1
ATOM 1815 O O . ALA A 1 234 ? 26.979 -21.035 -29.178 1.00 78.69 234 ALA A O 1
ATOM 1816 N N . PRO A 1 235 ? 26.731 -23.050 -30.168 1.00 79.44 235 PRO A N 1
ATOM 1817 C CA . PRO A 1 235 ? 27.076 -22.572 -31.506 1.00 79.44 235 PRO A CA 1
ATOM 1818 C C . PRO A 1 235 ? 26.172 -21.408 -31.940 1.00 79.44 235 PRO A C 1
ATOM 1820 O O . PRO A 1 235 ? 24.969 -21.581 -32.130 1.00 79.44 235 PRO A O 1
ATOM 1823 N N . HIS A 1 236 ? 26.756 -20.217 -32.093 1.00 71.75 236 HIS A N 1
ATOM 1824 C CA . HIS A 1 236 ? 26.031 -19.003 -32.459 1.00 71.75 236 HIS A CA 1
ATOM 1825 C C . HIS A 1 236 ? 26.284 -18.663 -33.937 1.00 71.75 236 HIS A C 1
ATOM 1827 O O . HIS A 1 236 ? 27.425 -18.356 -34.306 1.00 71.75 236 HIS A O 1
ATOM 1833 N N . PRO A 1 237 ? 25.261 -18.685 -34.812 1.00 65.62 237 PRO A N 1
ATOM 1834 C CA . PRO A 1 237 ? 25.431 -18.225 -36.186 1.00 65.62 237 PRO A CA 1
ATOM 1835 C C . PRO A 1 237 ? 25.817 -16.738 -36.177 1.00 65.62 237 PRO A C 1
ATOM 1837 O O . PRO A 1 237 ? 25.306 -15.969 -35.369 1.00 65.62 237 PRO A O 1
ATOM 1840 N N . PHE A 1 238 ? 26.739 -16.323 -37.047 1.00 74.44 238 PHE A N 1
ATOM 1841 C CA . PHE A 1 238 ? 27.259 -14.944 -37.110 1.00 74.44 238 PHE A CA 1
ATOM 1842 C C . PHE A 1 238 ? 28.095 -14.480 -35.906 1.00 74.44 238 PHE A C 1
ATOM 1844 O O . PHE A 1 238 ? 28.291 -13.278 -35.741 1.00 74.44 238 PHE A O 1
ATOM 1851 N N . LEU A 1 239 ? 28.660 -15.404 -35.115 1.00 74.94 239 LEU A N 1
ATOM 1852 C CA . LEU A 1 239 ? 29.568 -15.066 -34.011 1.00 74.94 239 LEU A CA 1
ATOM 1853 C C . LEU A 1 239 ? 30.670 -14.076 -34.428 1.00 74.94 239 LEU A C 1
ATOM 1855 O O . LEU A 1 239 ? 30.969 -13.139 -33.698 1.00 74.94 239 LEU A O 1
ATOM 1859 N N . TYR A 1 240 ? 31.230 -14.257 -35.624 1.00 72.75 240 TYR A N 1
ATOM 1860 C CA . TYR A 1 240 ? 32.241 -13.361 -36.183 1.00 72.75 240 TYR A CA 1
ATOM 1861 C C . TYR A 1 240 ? 31.738 -11.911 -36.306 1.00 72.75 240 TYR A C 1
ATOM 1863 O O . TYR A 1 240 ? 32.394 -10.996 -35.820 1.00 72.75 240 TYR A O 1
ATOM 1871 N N . ALA A 1 241 ? 30.532 -11.705 -36.848 1.00 75.69 241 ALA A N 1
ATOM 1872 C CA . ALA A 1 241 ? 29.926 -10.377 -36.970 1.00 75.69 241 ALA A CA 1
ATOM 1873 C C . ALA A 1 241 ? 29.592 -9.768 -35.596 1.00 75.69 241 ALA A C 1
ATOM 1875 O O . ALA A 1 241 ? 29.720 -8.560 -35.398 1.00 75.69 241 ALA A O 1
ATOM 1876 N N . THR A 1 242 ? 29.201 -10.600 -34.625 1.00 73.56 242 THR A N 1
ATOM 1877 C CA . THR A 1 242 ? 29.000 -10.169 -33.237 1.00 73.56 242 THR A CA 1
ATOM 1878 C C . THR A 1 242 ? 30.313 -9.684 -32.619 1.00 73.56 242 THR A C 1
ATOM 1880 O O . THR A 1 242 ? 30.344 -8.583 -32.076 1.00 73.56 242 THR A O 1
ATOM 1883 N N . VAL A 1 243 ? 31.406 -10.446 -32.756 1.00 71.19 243 VAL A N 1
ATOM 1884 C CA . VAL A 1 243 ? 32.745 -10.067 -32.263 1.00 71.19 243 VAL A CA 1
ATOM 1885 C C . VAL A 1 243 ? 33.252 -8.788 -32.933 1.00 71.19 243 VAL A C 1
ATOM 1887 O O . VAL A 1 243 ? 33.701 -7.884 -32.230 1.00 71.19 243 VAL A O 1
ATOM 1890 N N . GLU A 1 244 ? 33.115 -8.658 -34.254 1.00 72.38 244 GLU A N 1
ATOM 1891 C CA . GLU A 1 244 ? 33.486 -7.433 -34.977 1.00 72.38 244 GLU A CA 1
ATOM 1892 C C . GLU A 1 244 ? 32.697 -6.207 -34.492 1.00 72.38 244 GLU A C 1
ATOM 1894 O O . GLU A 1 244 ? 33.283 -5.146 -34.267 1.00 72.38 244 GLU A O 1
ATOM 1899 N N . GLY A 1 245 ? 31.390 -6.351 -34.248 1.00 70.56 245 GLY A N 1
ATOM 1900 C CA . GLY A 1 245 ? 30.561 -5.272 -33.700 1.00 70.56 245 GLY A CA 1
ATOM 1901 C C . GLY A 1 245 ? 31.023 -4.803 -32.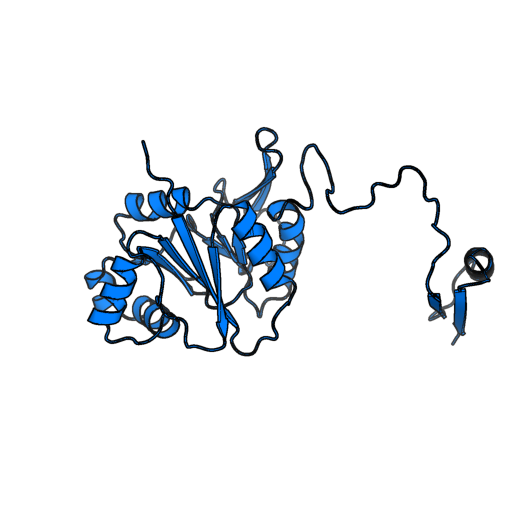316 1.00 70.56 245 GLY A C 1
ATOM 1902 O O . GLY A 1 245 ? 31.012 -3.607 -32.021 1.00 70.56 245 GLY A O 1
ATOM 1903 N N . ILE A 1 246 ? 31.494 -5.728 -31.479 1.00 69.50 246 ILE A N 1
ATOM 1904 C CA . ILE A 1 246 ? 32.003 -5.432 -30.132 1.00 69.50 246 ILE A CA 1
ATOM 1905 C C . ILE A 1 246 ? 33.388 -4.780 -30.200 1.00 69.50 246 ILE A C 1
ATOM 1907 O O . ILE A 1 246 ? 33.670 -3.857 -29.436 1.00 69.50 246 ILE A O 1
ATOM 1911 N N . MET A 1 247 ? 34.245 -5.204 -31.135 1.00 65.06 247 MET A N 1
ATOM 1912 C CA . MET A 1 247 ? 35.536 -4.549 -31.393 1.00 65.06 247 MET A CA 1
ATOM 1913 C C . MET A 1 247 ? 35.378 -3.100 -31.884 1.00 65.06 247 MET A C 1
ATOM 1915 O O . MET A 1 247 ? 36.305 -2.305 -31.737 1.00 65.06 247 MET A O 1
ATOM 1919 N N . GLY A 1 248 ? 34.204 -2.739 -32.415 1.00 64.94 248 GLY A N 1
ATOM 1920 C CA . GLY A 1 248 ? 33.831 -1.363 -32.753 1.00 64.94 248 GLY A CA 1
ATOM 1921 C C . GLY A 1 248 ? 33.548 -0.451 -31.549 1.00 64.94 248 GLY A C 1
ATOM 1922 O O . GLY A 1 248 ? 33.384 0.758 -31.728 1.00 64.94 248 GLY A O 1
ATOM 1923 N N . LEU A 1 249 ? 33.499 -0.985 -30.321 1.00 66.19 249 LEU A N 1
ATOM 1924 C CA . LEU A 1 249 ? 33.368 -0.187 -29.098 1.00 66.19 249 LEU A CA 1
ATOM 1925 C C . LEU A 1 249 ? 34.668 0.580 -28.799 1.00 66.19 249 LEU A C 1
ATOM 1927 O O . LEU A 1 249 ? 35.761 0.174 -29.183 1.00 66.19 249 LEU A O 1
ATOM 1931 N N . ASN A 1 250 ? 34.567 1.712 -28.092 1.00 62.16 250 ASN A N 1
ATOM 1932 C CA . ASN A 1 250 ? 35.721 2.565 -27.785 1.00 62.16 250 ASN A CA 1
ATOM 1933 C C . ASN A 1 250 ? 36.823 1.784 -27.037 1.00 62.16 250 ASN A C 1
ATOM 1935 O O . ASN A 1 250 ? 36.708 1.488 -25.845 1.00 62.16 250 ASN A O 1
ATOM 1939 N N . ASN A 1 251 ? 37.915 1.506 -27.747 1.00 57.44 251 ASN A N 1
ATOM 1940 C CA . ASN A 1 251 ? 39.014 0.636 -27.328 1.00 57.44 251 ASN A CA 1
ATOM 1941 C C . ASN A 1 251 ? 39.933 1.228 -26.246 1.00 57.44 251 ASN A C 1
ATOM 1943 O O . ASN A 1 251 ? 40.781 0.519 -25.715 1.00 57.44 251 ASN A O 1
ATOM 1947 N N . LYS A 1 252 ? 39.775 2.511 -25.890 1.00 60.22 252 LYS A N 1
ATOM 1948 C CA . LYS A 1 252 ? 40.563 3.146 -24.816 1.00 60.22 252 LYS A CA 1
ATOM 1949 C C . LYS A 1 252 ? 40.012 2.893 -23.415 1.00 60.22 252 LYS A C 1
ATOM 1951 O O . LYS A 1 252 ? 40.718 3.129 -22.442 1.00 60.22 252 LYS A O 1
ATOM 1956 N N . THR A 1 253 ? 38.758 2.465 -23.310 1.00 60.28 253 THR A N 1
ATOM 1957 C CA . THR A 1 253 ? 38.054 2.317 -22.028 1.00 60.28 253 THR A CA 1
ATOM 1958 C C . THR A 1 253 ? 37.373 0.966 -21.884 1.00 60.28 253 THR A C 1
ATOM 1960 O O . THR A 1 253 ? 36.731 0.745 -20.871 1.00 60.28 253 THR A O 1
ATOM 1963 N N . THR A 1 254 ? 37.476 0.071 -22.867 1.00 63.78 254 THR A N 1
ATOM 1964 C CA . THR A 1 254 ? 36.691 -1.168 -22.901 1.00 63.78 254 THR A CA 1
ATOM 1965 C C . THR A 1 254 ? 37.613 -2.377 -22.951 1.00 63.78 254 THR A C 1
ATOM 1967 O O . THR A 1 254 ? 38.367 -2.541 -23.907 1.00 63.78 254 THR A O 1
ATOM 1970 N N . HIS A 1 255 ? 37.534 -3.235 -21.936 1.00 67.12 255 HIS A N 1
ATOM 1971 C CA . HIS A 1 255 ? 38.194 -4.538 -21.912 1.00 67.12 255 HIS A CA 1
ATOM 1972 C C . HIS A 1 255 ? 37.159 -5.627 -22.188 1.00 67.12 255 HIS A C 1
ATOM 1974 O O . HIS A 1 255 ? 36.161 -5.733 -21.473 1.00 67.12 255 HIS A O 1
ATOM 1980 N N . ILE A 1 256 ? 37.396 -6.425 -23.227 1.00 69.19 256 ILE A N 1
ATOM 1981 C CA . ILE A 1 256 ? 36.472 -7.465 -23.686 1.00 69.19 256 ILE A CA 1
ATOM 1982 C C . ILE A 1 256 ? 37.074 -8.830 -23.360 1.00 69.19 256 ILE A C 1
ATOM 1984 O O . ILE A 1 256 ? 38.184 -9.136 -23.792 1.00 69.19 256 ILE A O 1
ATOM 1988 N N . TYR A 1 257 ? 36.328 -9.652 -22.627 1.00 71.56 257 TYR A N 1
ATOM 1989 C CA . TYR A 1 257 ? 36.668 -11.045 -22.345 1.00 71.56 257 TYR A CA 1
ATOM 1990 C C . TYR A 1 257 ? 35.681 -11.948 -23.075 1.00 71.56 257 TYR A C 1
ATOM 1992 O O . TYR A 1 257 ? 34.474 -11.805 -22.895 1.00 71.56 257 TYR A O 1
ATOM 2000 N N . ILE A 1 258 ? 36.180 -12.875 -23.891 1.00 71.69 258 ILE A N 1
ATOM 2001 C CA . ILE A 1 258 ? 35.349 -13.840 -24.616 1.00 71.69 258 ILE A CA 1
ATOM 2002 C C . ILE A 1 258 ? 35.632 -15.223 -24.039 1.00 71.69 258 ILE A C 1
ATOM 2004 O O . ILE A 1 258 ? 36.756 -15.716 -24.123 1.00 71.69 258 ILE A O 1
ATOM 2008 N N . TYR A 1 259 ? 34.612 -15.834 -23.450 1.00 66.75 259 TYR A N 1
ATOM 2009 C CA . TYR A 1 259 ? 34.629 -17.219 -23.010 1.00 66.75 259 TYR A CA 1
ATOM 2010 C C . TYR A 1 259 ? 33.829 -18.062 -24.003 1.00 66.75 259 TYR A C 1
ATOM 2012 O O . TYR A 1 259 ? 32.641 -17.813 -24.222 1.00 66.75 259 TYR A O 1
ATOM 2020 N N . ASN A 1 260 ? 34.498 -19.041 -24.604 1.00 64.38 260 ASN A N 1
ATOM 2021 C CA . ASN A 1 260 ? 33.910 -20.020 -25.511 1.00 64.38 260 ASN A CA 1
ATOM 2022 C C . ASN A 1 260 ? 34.132 -21.415 -24.920 1.00 64.38 260 ASN A C 1
ATOM 2024 O O . ASN A 1 260 ? 35.278 -21.732 -24.587 1.00 64.38 260 ASN A O 1
ATOM 2028 N N . GLN A 1 261 ? 33.059 -22.192 -24.750 1.00 56.31 261 GLN A N 1
ATOM 2029 C CA . GLN A 1 261 ? 33.141 -23.597 -24.328 1.00 56.31 261 GLN A CA 1
ATOM 2030 C C . GLN A 1 261 ? 33.488 -24.523 -25.489 1.00 56.31 261 GLN A C 1
ATOM 2032 O O . GLN A 1 261 ? 32.998 -24.280 -26.613 1.00 56.31 261 GLN A O 1
#

Organism: Meganyctiphanes norvegica (NCBI:txid48144)